Protein AF-A0A3M0W7Z5-F1 (afdb_monomer_lite)

Sequence (276 aa):
MNMSLYGDRDPNNTKSKHKPISSSTAASFSSNLAALISSAKAKSSETATTKSSNKRKADIFTSHNRNVKARAAADLEQVHKTKSDLDSVPVSELHRSRRKMEEKARLYKQMKRGEHLGRSDYSANSLVDFDRKCNADEPAEWLDEFGRLRKGTKREKVRFERRQRIQQSASIALLEDQAYPQAPANIIYGDTIQHAAFNPDARIAQQMAALAAKRDKSATPPPESHYDASYEIRNRGTGFYAFSGDAQLRKEEMETHQAADKPTTQHQISDHLSPL

Foldseek 3Di:
DDDDPDPPDDPVPPPPPCDPPPVPDPVSVVVVVVVVVVVVVVVVPDDDDDDDDDDDPDDPVPDDDPVVVVVVVVVVVPDDDDPVNVVDDDPVVVVVVVVVVVVVVVVVVCVVVVVNPPDPDPPPDPDPPVVCVVQQFDKDWDADPVRDIDIGTNVVVVVRVVVVVVVVVVVVVVVVPPVDDDDPPDDDDDDDDPPVVDDPCVVVVVVVVVCVVVPDPADPPHPDDDDAPVVDDPVPDPDDDGADPDPVRSVVVVVVVVVVVVVVVVVVVVVVPDDD

Secondary structure (DSSP, 8-state):
----SS----GGG---------TTSHHHHHHHHHHHHHHHHHTTSS--------S-PPPTTT---HHHHHHHHHHHT-----HHHHS---HHHHHHHHHHHHHHHHHHHHHHHTGGGGSS--SS-----HHHHHGGGSEEEEE-TTS-EEEEEHHHHHHHHHHHHHHHHHHHHHHHT--SPPPPS-PPPSS---GGG--THHHHHHHHHHHHHHH--SPSSPP-----GGGS--TTSTT-----SSHHHHHHHHHHHHHHHHHHHHHHHHHTT---

Structure (mmCIF, N/CA/C/O backbone):
data_AF-A0A3M0W7Z5-F1
#
_entry.id   AF-A0A3M0W7Z5-F1
#
loop_
_atom_site.group_PDB
_atom_site.id
_atom_site.type_symbol
_atom_site.label_atom_id
_atom_site.label_alt_id
_atom_site.label_comp_id
_atom_site.label_asym_id
_atom_site.label_entity_id
_atom_site.label_seq_id
_atom_site.pdbx_PDB_ins_code
_atom_site.Cartn_x
_atom_site.Cartn_y
_atom_site.Cartn_z
_atom_site.occupancy
_atom_site.B_iso_or_equiv
_atom_site.auth_seq_id
_atom_site.auth_comp_id
_atom_site.auth_asym_id
_atom_site.auth_atom_id
_atom_site.pdbx_PDB_model_num
ATOM 1 N N . MET A 1 1 ? -16.250 -11.807 20.833 1.00 40.62 1 MET A N 1
ATOM 2 C CA . MET A 1 1 ? -15.724 -12.430 19.603 1.00 40.62 1 MET A CA 1
ATOM 3 C C . MET A 1 1 ? -14.289 -12.844 19.875 1.00 40.62 1 MET A C 1
ATOM 5 O O . MET A 1 1 ? -13.476 -11.982 20.185 1.00 40.62 1 MET A O 1
ATOM 9 N N . ASN A 1 2 ? -14.023 -14.150 19.892 1.00 45.25 2 ASN A N 1
ATOM 10 C CA . ASN A 1 2 ? -12.694 -14.704 20.150 1.00 45.25 2 ASN A CA 1
ATOM 11 C C . ASN A 1 2 ? -11.820 -14.478 18.915 1.00 45.25 2 ASN A C 1
ATOM 13 O O . ASN A 1 2 ? -12.157 -14.969 17.844 1.00 45.25 2 ASN A O 1
ATOM 17 N N . MET A 1 3 ? -10.741 -13.713 19.064 1.00 48.47 3 MET A N 1
ATOM 18 C CA . MET A 1 3 ? -9.743 -13.500 18.017 1.00 48.47 3 MET A CA 1
ATOM 19 C C . MET A 1 3 ? -8.513 -14.332 18.371 1.00 48.47 3 MET A C 1
ATOM 21 O O . MET A 1 3 ? -7.776 -13.978 19.292 1.00 48.47 3 MET A O 1
ATOM 25 N N . SER A 1 4 ? -8.341 -15.464 17.684 1.00 52.25 4 SER A N 1
ATOM 26 C CA . SER A 1 4 ? -7.146 -16.307 17.775 1.00 52.25 4 SER A CA 1
ATOM 27 C C . SER A 1 4 ? -5.897 -15.476 17.465 1.00 52.25 4 SER A C 1
ATOM 29 O O . SER A 1 4 ? -5.812 -14.829 16.424 1.00 52.25 4 SER A O 1
ATOM 31 N N . LEU A 1 5 ? -4.939 -15.483 18.397 1.00 55.97 5 LEU A N 1
ATOM 32 C CA . LEU A 1 5 ? -3.744 -14.626 18.411 1.00 55.97 5 LEU A CA 1
ATOM 33 C C . LEU A 1 5 ? -2.623 -15.109 17.468 1.00 55.97 5 LEU A C 1
ATOM 35 O O . LEU A 1 5 ? -1.610 -14.438 17.301 1.00 55.97 5 LEU A O 1
ATOM 39 N N . TYR A 1 6 ? -2.821 -16.248 16.812 1.00 52.34 6 TYR A N 1
ATOM 40 C CA . TYR A 1 6 ? -2.033 -16.682 15.668 1.00 52.34 6 TYR A CA 1
ATOM 41 C C . TYR A 1 6 ? -3.013 -16.981 14.544 1.00 52.34 6 TYR A C 1
ATOM 43 O O . TYR A 1 6 ? -3.972 -17.718 14.754 1.00 52.34 6 TYR A O 1
ATOM 51 N N . GLY A 1 7 ? -2.803 -16.362 13.380 1.00 48.41 7 GLY A N 1
ATOM 52 C CA . GLY A 1 7 ? -3.674 -16.550 12.226 1.00 48.41 7 GLY A CA 1
ATOM 53 C C . GLY A 1 7 ? -3.817 -18.034 11.911 1.00 48.41 7 GLY A C 1
ATOM 54 O O . GLY A 1 7 ? -2.829 -18.685 11.562 1.00 48.41 7 GLY A O 1
ATOM 55 N N . ASP A 1 8 ? -5.036 -18.552 12.055 1.00 49.94 8 ASP A N 1
ATOM 56 C CA . ASP A 1 8 ? -5.386 -19.916 11.688 1.00 49.94 8 ASP A CA 1
ATOM 57 C C . ASP A 1 8 ? -5.031 -20.115 10.211 1.00 49.94 8 ASP A C 1
ATOM 59 O O . ASP A 1 8 ? -5.646 -19.553 9.302 1.00 49.94 8 ASP A O 1
ATOM 63 N N . ARG A 1 9 ? -3.957 -20.870 9.958 1.00 52.88 9 ARG A N 1
ATOM 64 C CA . ARG A 1 9 ? -3.584 -21.262 8.603 1.00 52.88 9 ARG A CA 1
ATOM 65 C C . ARG A 1 9 ? -4.552 -22.342 8.153 1.00 52.88 9 ARG A C 1
ATOM 67 O O . ARG A 1 9 ? -4.487 -23.470 8.632 1.00 52.88 9 ARG A O 1
ATOM 74 N N . ASP A 1 10 ? -5.402 -21.995 7.195 1.00 47.34 10 ASP A N 1
ATOM 75 C CA . ASP A 1 10 ? -6.283 -22.937 6.515 1.00 47.34 10 ASP A CA 1
ATOM 76 C C . ASP A 1 10 ? -5.470 -24.126 5.956 1.00 47.34 10 ASP A C 1
ATOM 78 O O . ASP A 1 10 ? -4.631 -23.932 5.062 1.00 47.34 10 ASP A O 1
ATOM 82 N N . PRO A 1 11 ? -5.709 -25.376 6.403 1.00 55.47 11 PRO A N 1
ATOM 83 C CA . PRO A 1 11 ? -4.956 -26.539 5.924 1.00 55.47 11 PRO A CA 1
ATOM 84 C C . PRO A 1 11 ? -5.241 -26.817 4.439 1.00 55.47 11 PRO A C 1
ATOM 86 O O . PRO A 1 11 ? -4.463 -27.482 3.749 1.00 55.47 11 PRO A O 1
ATOM 89 N N . ASN A 1 12 ? -6.331 -26.243 3.921 1.00 50.53 12 ASN A N 1
ATOM 90 C CA . ASN A 1 12 ? -6.783 -26.369 2.543 1.00 50.53 12 ASN A CA 1
ATOM 91 C C . ASN A 1 12 ? -6.074 -25.415 1.563 1.00 50.53 12 ASN A C 1
ATOM 93 O O . ASN A 1 12 ? -6.158 -25.637 0.354 1.00 50.53 12 ASN A O 1
ATOM 97 N N . ASN A 1 13 ? -5.323 -24.414 2.047 1.00 49.66 13 ASN A N 1
ATOM 98 C CA . ASN A 1 13 ? -4.613 -23.435 1.210 1.00 49.66 13 ASN A CA 1
ATOM 99 C C . ASN A 1 13 ? -3.113 -23.758 1.006 1.00 49.66 13 ASN A C 1
ATOM 101 O O . ASN A 1 13 ? -2.307 -22.904 0.651 1.00 49.66 13 ASN A O 1
ATOM 105 N N . THR A 1 14 ? -2.702 -25.014 1.202 1.00 49.06 14 THR A N 1
ATOM 106 C CA . THR A 1 14 ? -1.310 -25.466 0.983 1.00 49.06 14 THR A CA 1
ATOM 107 C C . THR A 1 14 ? -1.063 -26.043 -0.420 1.00 49.06 14 THR A C 1
ATOM 109 O O . THR A 1 14 ? -0.037 -26.674 -0.681 1.00 49.06 14 THR A O 1
ATOM 112 N N . LYS A 1 15 ? -1.988 -25.826 -1.367 1.00 45.25 15 LYS A N 1
ATOM 113 C CA . LYS A 1 15 ? -1.949 -26.426 -2.715 1.00 45.25 15 LYS A CA 1
ATOM 114 C C . LYS A 1 15 ? -1.435 -25.510 -3.832 1.00 45.25 15 LYS A C 1
ATOM 116 O O . LYS A 1 15 ? -1.644 -25.825 -4.999 1.00 45.25 15 LYS A O 1
ATOM 121 N N . SER A 1 16 ? -0.686 -24.450 -3.535 1.00 45.25 16 SER A N 1
ATOM 122 C CA . SER A 1 16 ? 0.130 -23.768 -4.550 1.00 45.25 16 SER A CA 1
ATOM 123 C C . SER A 1 16 ? 1.601 -24.183 -4.420 1.00 45.25 16 SER A C 1
ATOM 125 O O . SER A 1 16 ? 2.454 -23.482 -3.885 1.00 45.25 16 SER A O 1
ATOM 127 N N . LYS A 1 17 ? 1.941 -25.350 -4.984 1.00 49.78 17 LYS A N 1
ATOM 128 C CA . LYS A 1 17 ? 3.335 -25.729 -5.291 1.00 49.78 17 LYS A CA 1
ATOM 129 C C . LYS A 1 17 ? 3.883 -24.909 -6.469 1.00 49.78 17 LYS A C 1
ATOM 131 O O . LYS A 1 17 ? 4.398 -25.467 -7.431 1.00 49.78 17 LYS A O 1
ATOM 136 N N . HIS A 1 18 ? 3.760 -23.589 -6.418 1.00 43.41 18 HIS A N 1
ATOM 137 C CA . HIS A 1 18 ? 4.393 -22.704 -7.383 1.00 43.41 18 HIS A CA 1
ATOM 138 C C . HIS A 1 18 ? 5.080 -21.577 -6.620 1.00 43.41 18 HIS A C 1
ATOM 140 O O . HIS A 1 18 ? 4.560 -20.473 -6.487 1.00 43.41 18 HIS A O 1
ATOM 146 N N . LYS A 1 19 ? 6.269 -21.882 -6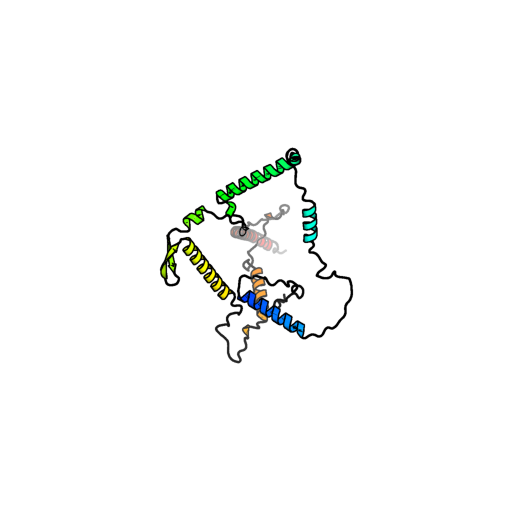.087 1.00 56.75 19 LYS A N 1
ATOM 147 C CA . LYS A 1 19 ? 7.220 -20.831 -5.718 1.00 56.75 19 LYS A CA 1
ATOM 148 C C . LYS A 1 19 ? 7.470 -20.007 -6.991 1.00 56.75 19 LYS A C 1
ATOM 150 O O . LYS A 1 19 ? 7.676 -20.628 -8.035 1.00 56.75 19 LYS A O 1
ATOM 155 N N . PRO A 1 20 ? 7.414 -18.665 -6.961 1.00 52.91 20 PRO A N 1
ATOM 156 C CA . PRO A 1 20 ? 7.697 -17.861 -8.142 1.00 52.91 20 PRO A CA 1
ATOM 157 C C . PRO A 1 20 ? 9.121 -18.175 -8.603 1.00 52.91 20 PRO A C 1
ATOM 159 O O . PRO A 1 20 ? 10.096 -17.863 -7.921 1.00 52.91 20 PRO A O 1
ATOM 162 N N . ILE A 1 21 ? 9.246 -18.849 -9.746 1.00 52.34 21 ILE A N 1
ATOM 163 C CA . ILE A 1 21 ? 10.527 -19.118 -10.398 1.00 52.34 21 ILE A CA 1
ATOM 164 C C . ILE A 1 21 ? 10.938 -17.806 -11.069 1.00 52.34 21 ILE A C 1
ATOM 166 O O . ILE A 1 21 ? 10.841 -17.650 -12.281 1.00 52.34 21 ILE A O 1
ATOM 170 N N . SER A 1 22 ? 11.322 -16.818 -10.264 1.00 52.50 22 SER A N 1
ATOM 171 C CA . SER A 1 22 ? 11.966 -15.618 -10.777 1.00 52.50 22 SER A CA 1
ATOM 172 C C . SER A 1 22 ? 13.459 -15.915 -10.862 1.00 52.50 22 SER A C 1
ATOM 174 O O . SER A 1 22 ? 14.188 -15.868 -9.873 1.00 52.50 22 SER A O 1
ATOM 176 N N . SER A 1 23 ? 13.911 -16.315 -12.050 1.00 55.56 23 SER A N 1
ATOM 177 C CA . SER A 1 23 ? 15.296 -16.698 -12.351 1.00 55.56 23 SER A CA 1
ATOM 178 C C . SER A 1 23 ? 16.243 -15.498 -12.508 1.00 55.56 23 SER A C 1
ATOM 180 O O . SER A 1 23 ? 17.296 -15.624 -13.127 1.00 55.56 23 SER A O 1
ATOM 182 N N . SER A 1 24 ? 15.872 -14.318 -12.004 1.00 64.00 24 SER A N 1
ATOM 183 C CA . SER A 1 24 ? 16.620 -13.072 -12.207 1.00 64.00 24 SER A CA 1
ATOM 184 C C . SER A 1 24 ? 17.747 -12.837 -11.194 1.00 64.00 24 SER A C 1
ATOM 186 O O . SER A 1 24 ? 18.556 -11.938 -11.409 1.00 64.00 24 SER A O 1
ATOM 188 N N . THR A 1 25 ? 17.841 -13.636 -10.123 1.00 70.44 25 THR A N 1
ATOM 189 C CA . THR A 1 25 ? 18.821 -13.433 -9.039 1.00 70.44 25 THR A CA 1
ATOM 190 C C . THR A 1 25 ? 19.629 -14.704 -8.763 1.00 70.44 25 THR A C 1
ATOM 192 O O . THR A 1 25 ? 19.066 -15.784 -8.574 1.00 70.44 25 THR A O 1
ATOM 195 N N . ALA A 1 26 ? 20.959 -14.580 -8.680 1.00 75.00 26 ALA A N 1
ATOM 196 C CA . ALA A 1 26 ? 21.885 -15.703 -8.473 1.00 75.00 26 ALA A CA 1
ATOM 197 C C . ALA A 1 26 ? 21.607 -16.511 -7.184 1.00 75.00 26 ALA A C 1
ATOM 199 O O . ALA A 1 26 ? 21.752 -17.732 -7.179 1.00 75.00 26 ALA A O 1
ATOM 200 N N . ALA A 1 27 ? 21.133 -15.856 -6.116 1.00 75.62 27 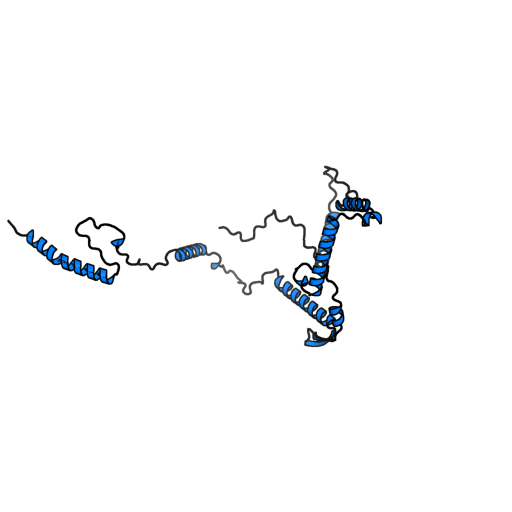ALA A N 1
ATOM 201 C CA . ALA A 1 27 ? 20.777 -16.502 -4.847 1.00 75.62 27 ALA A CA 1
ATOM 202 C C . ALA A 1 27 ? 19.500 -17.372 -4.929 1.00 75.62 27 ALA A C 1
ATOM 204 O O . ALA A 1 27 ? 19.391 -18.416 -4.281 1.00 75.62 27 ALA A O 1
ATOM 205 N N . SER A 1 28 ? 18.528 -16.986 -5.762 1.00 76.69 28 SER A N 1
ATOM 206 C CA . SER A 1 28 ? 17.313 -17.782 -6.007 1.00 76.69 28 SER A CA 1
ATOM 207 C C . SER A 1 28 ? 17.608 -19.013 -6.871 1.00 76.69 28 SER A C 1
ATOM 209 O O . SER A 1 28 ? 16.977 -20.056 -6.718 1.00 76.69 28 SER A O 1
ATOM 211 N N . PHE A 1 29 ? 18.604 -18.921 -7.757 1.00 79.12 29 PHE A N 1
ATOM 212 C CA . PHE A 1 29 ? 19.078 -20.058 -8.543 1.00 79.12 29 PHE A CA 1
ATOM 213 C C . PHE A 1 29 ? 19.858 -21.063 -7.683 1.00 79.12 29 PHE A C 1
ATOM 215 O O . PHE A 1 29 ? 19.587 -22.263 -7.754 1.00 79.12 29 PHE A O 1
ATOM 222 N N . SER A 1 30 ? 20.773 -20.588 -6.827 1.00 86.81 30 SER A N 1
ATOM 223 C CA . SER A 1 30 ? 21.560 -21.463 -5.949 1.00 86.81 30 SER A CA 1
ATOM 224 C C . SER A 1 30 ? 20.690 -22.198 -4.926 1.00 86.81 30 SER A C 1
ATOM 226 O O . SER A 1 30 ? 20.859 -23.402 -4.741 1.00 86.81 30 SER A O 1
ATOM 228 N N . SER A 1 31 ? 19.702 -21.526 -4.326 1.00 81.12 31 SER A N 1
ATOM 229 C CA . SER A 1 31 ? 18.751 -22.165 -3.402 1.00 81.12 31 SER A CA 1
ATOM 230 C C . SER A 1 31 ? 17.868 -23.216 -4.085 1.00 81.12 31 SER A C 1
ATOM 232 O O . SER A 1 31 ? 17.634 -24.282 -3.512 1.00 81.12 31 SER A O 1
ATOM 234 N N . ASN A 1 32 ? 17.433 -22.979 -5.329 1.00 83.12 32 ASN A N 1
ATOM 235 C CA . ASN A 1 32 ? 16.683 -23.973 -6.102 1.00 83.12 32 ASN A CA 1
ATOM 236 C C . ASN A 1 32 ? 17.545 -25.178 -6.507 1.00 83.12 32 ASN A C 1
ATOM 238 O O . ASN A 1 32 ? 17.064 -26.310 -6.432 1.00 83.12 32 ASN A O 1
ATOM 242 N N . LEU A 1 33 ? 18.815 -24.971 -6.879 1.00 85.12 33 LEU A N 1
ATOM 243 C CA . LEU A 1 33 ? 19.733 -26.085 -7.132 1.00 85.12 33 LEU A CA 1
ATOM 244 C C . LEU A 1 33 ? 20.021 -26.887 -5.862 1.00 85.12 33 LEU A C 1
ATOM 246 O O . LEU A 1 33 ? 19.966 -28.113 -5.902 1.00 85.12 33 LEU A O 1
ATOM 250 N N . ALA A 1 34 ? 20.267 -26.223 -4.732 1.00 86.56 34 ALA A N 1
ATOM 251 C CA . ALA A 1 34 ? 20.498 -26.897 -3.457 1.00 86.56 34 ALA A CA 1
ATOM 252 C C . ALA A 1 34 ? 19.282 -27.738 -3.036 1.00 86.56 34 ALA A C 1
ATOM 254 O O . ALA A 1 34 ? 19.433 -28.887 -2.627 1.00 86.56 34 ALA A O 1
ATOM 255 N N . ALA A 1 35 ? 18.065 -27.212 -3.211 1.00 84.88 35 ALA A N 1
ATOM 256 C CA . ALA A 1 35 ? 16.838 -27.957 -2.939 1.00 84.88 35 ALA A CA 1
ATOM 257 C C . ALA A 1 35 ? 16.673 -29.177 -3.864 1.00 84.88 35 ALA A C 1
ATOM 259 O O . ALA A 1 35 ? 16.294 -30.253 -3.398 1.00 84.88 35 ALA A O 1
ATOM 260 N N . LEU A 1 36 ? 16.995 -29.041 -5.155 1.00 84.94 36 LEU A N 1
ATOM 261 C CA . LEU A 1 36 ? 16.968 -30.155 -6.106 1.00 84.94 36 LEU A CA 1
ATOM 262 C C . LEU A 1 36 ? 18.000 -31.232 -5.749 1.00 84.94 36 LEU A C 1
ATOM 264 O O . LEU A 1 36 ? 17.646 -32.410 -5.721 1.00 84.94 36 LEU A O 1
ATOM 268 N N . ILE A 1 37 ? 19.227 -30.846 -5.397 1.00 89.19 37 ILE A N 1
ATOM 269 C CA . ILE A 1 37 ? 20.296 -31.767 -4.982 1.00 89.19 37 ILE A CA 1
ATOM 270 C C . ILE A 1 37 ? 19.907 -32.509 -3.695 1.00 89.19 37 ILE A C 1
ATOM 272 O O . ILE A 1 37 ? 20.023 -33.733 -3.638 1.00 89.19 37 ILE A O 1
ATOM 276 N N . SER A 1 38 ? 19.363 -31.810 -2.695 1.00 84.12 38 SER A N 1
ATOM 277 C CA . SER A 1 38 ? 18.875 -32.431 -1.456 1.00 84.12 38 SER A CA 1
ATOM 278 C C . SER A 1 38 ? 17.701 -33.381 -1.707 1.00 84.12 38 SER A C 1
ATOM 280 O O . SER A 1 38 ? 17.651 -34.466 -1.128 1.00 84.12 38 SER A O 1
ATOM 282 N N . SER A 1 39 ? 16.785 -33.030 -2.619 1.00 78.19 39 SER A N 1
ATOM 283 C CA . SER A 1 39 ? 15.678 -33.914 -3.007 1.00 78.19 39 SER A CA 1
ATOM 284 C C . SER A 1 39 ? 16.151 -35.159 -3.771 1.00 78.19 39 SER A C 1
ATOM 286 O O . SER A 1 39 ? 15.623 -36.250 -3.559 1.00 78.19 39 SER A O 1
ATOM 288 N N . ALA A 1 40 ? 17.182 -35.025 -4.612 1.00 75.12 40 ALA A N 1
ATOM 289 C CA . ALA A 1 40 ? 17.802 -36.144 -5.313 1.00 75.12 40 ALA A CA 1
ATOM 290 C C . ALA A 1 40 ? 18.564 -37.059 -4.343 1.00 75.12 40 ALA A C 1
ATOM 292 O O . ALA A 1 40 ? 18.498 -38.281 -4.472 1.00 75.12 40 ALA A O 1
ATOM 293 N N . LYS A 1 41 ? 19.221 -36.486 -3.324 1.00 74.38 41 LYS A N 1
ATOM 294 C CA . LYS A 1 41 ? 19.899 -37.246 -2.269 1.00 74.38 41 LYS A CA 1
ATOM 295 C C . LYS A 1 41 ? 18.906 -38.052 -1.429 1.00 74.38 41 LYS A C 1
ATOM 297 O O . LYS A 1 41 ? 19.127 -39.246 -1.238 1.00 74.38 41 LYS A O 1
ATOM 302 N N . ALA A 1 42 ? 17.794 -37.445 -1.010 1.00 62.88 42 ALA A N 1
ATOM 303 C CA . ALA A 1 42 ? 16.745 -38.125 -0.244 1.00 62.88 42 ALA A CA 1
ATOM 304 C C . ALA A 1 42 ? 16.099 -39.288 -1.020 1.00 62.88 42 ALA A C 1
ATOM 306 O O . ALA A 1 42 ? 15.743 -40.306 -0.440 1.00 62.88 42 ALA A O 1
ATOM 307 N N . LYS A 1 43 ? 16.019 -39.190 -2.353 1.00 58.16 43 LYS A N 1
ATOM 308 C CA . LYS A 1 43 ? 15.452 -40.252 -3.199 1.00 58.16 43 LYS A CA 1
ATOM 309 C C . LYS A 1 43 ? 16.378 -41.462 -3.399 1.00 58.16 43 LYS A C 1
ATOM 311 O O . LYS A 1 43 ? 15.934 -42.474 -3.926 1.00 58.16 43 LYS A O 1
ATOM 316 N N . SER A 1 44 ? 17.645 -41.368 -2.988 1.00 59.00 44 SER A N 1
ATOM 317 C CA . SER A 1 44 ? 18.614 -42.473 -3.068 1.00 59.00 44 SER A CA 1
ATOM 318 C C . SER A 1 44 ? 18.670 -43.356 -1.812 1.00 59.00 44 SER A C 1
ATOM 320 O O . SER A 1 44 ? 19.339 -44.385 -1.848 1.00 59.00 44 SER A O 1
ATOM 322 N N . SER A 1 45 ? 17.974 -42.992 -0.721 1.00 55.28 45 SER A N 1
ATOM 323 C CA . SER A 1 45 ? 18.002 -43.742 0.548 1.00 55.28 45 SER A CA 1
ATOM 324 C C . SER A 1 45 ? 16.720 -44.507 0.887 1.00 55.28 45 SER A C 1
ATOM 326 O O . SER A 1 45 ? 16.663 -45.117 1.949 1.00 55.28 45 SER A O 1
ATOM 328 N N . GLU A 1 46 ? 15.704 -44.507 0.024 1.00 49.66 46 GLU A N 1
ATOM 329 C CA . GLU A 1 46 ? 14.495 -45.309 0.238 1.00 49.66 46 GLU A CA 1
ATOM 330 C C . GLU A 1 46 ? 14.403 -46.420 -0.804 1.00 49.66 46 GLU A C 1
ATOM 332 O O . GLU A 1 46 ? 14.180 -46.211 -1.998 1.00 49.66 46 GLU A O 1
ATOM 337 N N . THR A 1 47 ? 14.623 -47.628 -0.302 1.00 42.34 47 THR A N 1
ATOM 338 C CA . THR A 1 47 ? 14.362 -48.905 -0.943 1.00 42.34 47 THR A CA 1
ATOM 339 C C . THR A 1 47 ? 12.967 -48.937 -1.563 1.00 42.34 47 TH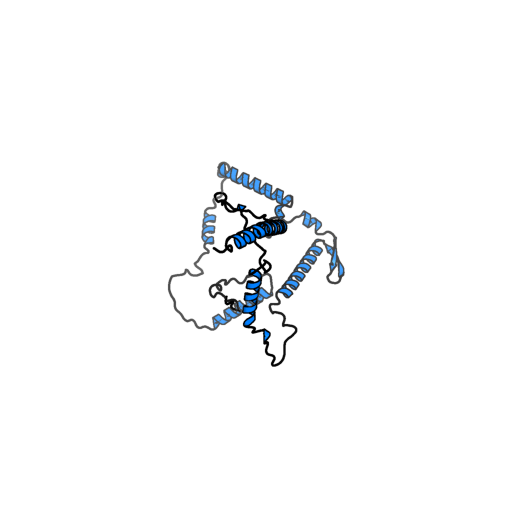R A C 1
ATOM 341 O O . THR A 1 47 ? 11.953 -48.608 -0.948 1.00 42.34 47 THR A O 1
ATOM 344 N N . ALA A 1 48 ? 12.935 -49.371 -2.819 1.00 42.31 48 ALA A N 1
ATOM 345 C CA . ALA A 1 48 ? 11.735 -49.608 -3.593 1.00 42.31 48 ALA A CA 1
ATOM 346 C C . ALA A 1 48 ? 10.763 -50.540 -2.851 1.00 42.31 48 ALA A C 1
ATOM 348 O O . ALA A 1 48 ? 11.005 -51.739 -2.732 1.00 42.31 48 ALA A O 1
ATOM 349 N N . THR A 1 49 ? 9.619 -50.005 -2.424 1.00 41.50 49 THR A N 1
ATOM 350 C CA . THR A 1 49 ? 8.427 -50.809 -2.150 1.00 41.50 49 THR A CA 1
ATOM 351 C C . THR A 1 49 ? 7.478 -50.688 -3.334 1.00 41.50 49 THR A C 1
ATOM 353 O O . THR A 1 49 ? 6.848 -49.671 -3.617 1.00 41.50 49 THR A O 1
ATOM 356 N N . THR A 1 50 ? 7.429 -51.769 -4.099 1.00 44.78 50 THR A N 1
ATOM 357 C CA . THR A 1 50 ? 6.481 -51.987 -5.183 1.00 44.78 50 THR A CA 1
ATOM 358 C C . THR A 1 50 ? 5.070 -52.171 -4.620 1.00 44.78 50 THR A C 1
ATOM 360 O O . THR A 1 50 ? 4.872 -53.086 -3.820 1.00 44.78 50 THR A O 1
ATOM 363 N N . LYS A 1 51 ? 4.096 -51.380 -5.096 1.00 46.16 51 LYS A N 1
ATOM 364 C CA . LYS A 1 51 ? 2.789 -51.817 -5.653 1.00 46.16 51 LYS A CA 1
ATOM 365 C C . LYS A 1 51 ? 1.733 -50.707 -5.556 1.00 46.16 51 LYS A C 1
ATOM 367 O O . LYS A 1 51 ? 1.220 -50.413 -4.487 1.00 46.16 51 LYS A O 1
ATOM 372 N N . SER A 1 52 ? 1.312 -50.199 -6.713 1.00 47.94 52 SER A N 1
ATOM 373 C CA . SER A 1 52 ? -0.113 -50.015 -7.019 1.00 47.94 52 SER A CA 1
ATOM 374 C C . SER A 1 52 ? -0.283 -49.895 -8.532 1.00 47.94 52 SER A C 1
ATOM 376 O O . SER A 1 52 ? -0.111 -48.840 -9.140 1.00 47.94 52 SER A O 1
ATOM 378 N N . SER A 1 53 ? -0.557 -51.036 -9.155 1.00 60.34 53 SER A N 1
ATOM 379 C CA . SER A 1 53 ? -1.061 -51.134 -10.514 1.00 60.34 53 SER A CA 1
ATOM 380 C C . SER A 1 53 ? -2.526 -50.719 -10.515 1.00 60.34 53 SER A C 1
ATOM 382 O O . SER A 1 53 ? -3.339 -51.446 -9.956 1.00 60.34 53 SER A O 1
ATOM 384 N N . ASN A 1 54 ? -2.875 -49.602 -11.155 1.00 52.84 54 ASN A N 1
ATOM 385 C CA . ASN A 1 54 ? -4.187 -49.451 -11.782 1.00 52.84 54 ASN A CA 1
ATOM 386 C C . ASN A 1 54 ? -4.213 -48.294 -12.792 1.00 52.84 54 ASN A C 1
ATOM 388 O O . ASN A 1 54 ? -3.980 -47.136 -12.456 1.00 52.84 54 ASN A O 1
ATOM 392 N N . LYS A 1 55 ? -4.593 -48.665 -14.023 1.00 55.00 55 LYS A N 1
ATOM 393 C CA . LYS A 1 55 ? -4.838 -47.859 -15.233 1.00 55.00 55 LYS A CA 1
ATOM 394 C C . LYS A 1 55 ? -3.581 -47.334 -15.936 1.00 55.00 55 LYS A C 1
ATOM 396 O O . LYS A 1 55 ? -2.880 -46.457 -15.447 1.00 55.00 55 LYS A O 1
ATOM 401 N N . ARG A 1 56 ? -3.355 -47.896 -17.132 1.00 61.16 56 ARG A N 1
ATOM 402 C CA . ARG A 1 56 ? -2.309 -47.585 -18.119 1.00 61.16 56 ARG A CA 1
ATOM 403 C C . ARG A 1 56 ? -2.215 -46.075 -18.364 1.00 61.16 56 ARG A C 1
ATOM 405 O O . ARG A 1 56 ? -2.863 -45.546 -19.264 1.00 61.16 56 ARG A O 1
ATOM 412 N N . LYS A 1 57 ? -1.422 -45.364 -17.566 1.00 62.94 57 LYS A N 1
ATOM 413 C CA . LYS A 1 57 ? -0.913 -44.060 -17.983 1.00 62.94 57 LYS A CA 1
ATOM 414 C C . LYS A 1 57 ? 0.133 -44.360 -19.046 1.00 62.94 57 LYS A C 1
ATOM 416 O O . LYS A 1 57 ? 1.020 -45.173 -18.803 1.00 62.94 57 LYS A O 1
ATOM 421 N N . ALA A 1 58 ? -0.066 -43.806 -20.239 1.00 67.62 58 ALA A N 1
ATOM 422 C CA . ALA A 1 58 ? 0.872 -43.962 -21.338 1.00 67.62 58 ALA A CA 1
ATOM 423 C C . ALA A 1 58 ? 2.273 -43.564 -20.854 1.00 67.62 58 ALA A C 1
ATOM 425 O O . ALA A 1 58 ? 2.407 -42.608 -20.085 1.00 67.62 58 ALA A O 1
ATOM 426 N N . ASP A 1 59 ? 3.276 -44.337 -21.266 1.00 71.25 59 ASP A N 1
ATOM 427 C CA . ASP A 1 59 ? 4.678 -44.087 -20.954 1.00 71.25 59 ASP A CA 1
ATOM 428 C C . ASP A 1 59 ? 5.026 -42.626 -21.284 1.00 71.25 59 ASP A C 1
ATOM 430 O O . ASP A 1 59 ? 4.535 -42.079 -22.277 1.00 71.25 59 ASP A O 1
ATOM 434 N N . ILE A 1 60 ? 5.840 -41.981 -20.449 1.00 69.19 60 ILE A N 1
ATOM 435 C CA . ILE A 1 60 ? 6.175 -40.548 -20.542 1.00 69.19 60 ILE A CA 1
ATOM 436 C C . ILE A 1 60 ? 6.766 -40.222 -21.924 1.00 69.19 60 ILE A C 1
ATOM 438 O O . ILE A 1 60 ? 6.563 -39.128 -22.449 1.00 69.19 60 ILE A O 1
ATOM 442 N N . PHE A 1 61 ? 7.413 -41.204 -22.553 1.00 65.12 61 PHE A N 1
ATOM 443 C CA . PHE A 1 61 ? 7.984 -41.108 -23.896 1.00 65.12 61 PHE A CA 1
ATOM 444 C C . PHE A 1 61 ? 6.986 -41.366 -25.037 1.00 65.12 61 PHE A C 1
ATOM 446 O O . PHE A 1 61 ? 7.298 -41.132 -26.200 1.00 65.12 61 PHE A O 1
ATOM 453 N N . THR A 1 62 ? 5.763 -41.797 -24.727 1.00 70.94 62 THR A N 1
ATOM 454 C CA . THR A 1 62 ? 4.675 -42.031 -25.697 1.00 70.94 62 THR A CA 1
ATOM 455 C C . THR A 1 62 ? 3.590 -40.948 -25.653 1.00 70.94 62 THR A C 1
ATOM 457 O O . THR A 1 62 ? 2.874 -40.734 -26.641 1.00 70.94 62 THR A O 1
ATOM 460 N N . SER A 1 63 ? 3.470 -40.207 -24.544 1.00 68.44 63 SER A N 1
ATOM 461 C CA . SER A 1 63 ? 2.537 -39.084 -24.433 1.00 68.44 63 SER A CA 1
ATOM 462 C C . SER A 1 63 ? 3.062 -37.855 -25.182 1.00 68.44 63 SER A C 1
ATOM 464 O O . SER A 1 63 ? 3.860 -37.079 -24.664 1.00 68.44 63 SER A O 1
ATOM 466 N N . HIS A 1 64 ? 2.593 -37.654 -26.413 1.00 71.19 64 HIS A N 1
ATOM 467 C CA . HIS A 1 64 ? 2.860 -36.427 -27.163 1.00 71.19 64 HIS A CA 1
ATOM 468 C C . HIS A 1 64 ? 2.117 -35.249 -26.516 1.00 71.19 64 HIS A C 1
ATOM 470 O O . HIS A 1 64 ? 0.954 -35.385 -26.127 1.00 71.19 64 HIS A O 1
ATOM 476 N N . ASN A 1 65 ? 2.761 -34.080 -26.432 1.00 75.38 65 ASN A N 1
ATOM 477 C CA . ASN A 1 65 ? 2.109 -32.854 -25.968 1.00 75.38 65 ASN A CA 1
ATOM 478 C C . ASN A 1 65 ? 0.851 -32.598 -26.819 1.00 75.38 65 ASN A C 1
ATOM 480 O O . ASN A 1 65 ? 0.906 -32.651 -28.050 1.00 75.38 65 ASN A O 1
ATOM 484 N N . ARG A 1 66 ? -0.286 -32.337 -26.160 1.00 73.94 66 ARG A N 1
ATOM 485 C CA . ARG A 1 66 ? -1.609 -32.164 -26.788 1.00 73.94 66 ARG A CA 1
ATOM 486 C C . ARG A 1 66 ? -1.577 -31.201 -27.981 1.00 73.94 66 ARG A C 1
ATOM 488 O O . ARG A 1 66 ? -2.286 -31.420 -28.959 1.00 73.94 66 ARG A O 1
ATOM 495 N N . ASN A 1 67 ? -0.710 -30.193 -27.930 1.00 78.38 67 ASN A N 1
ATOM 496 C CA . ASN A 1 67 ? -0.611 -29.155 -28.953 1.00 78.38 67 ASN A CA 1
ATOM 497 C C . ASN A 1 67 ? 0.306 -29.536 -30.128 1.00 78.38 67 ASN A C 1
ATOM 499 O O . ASN A 1 67 ? 0.229 -28.911 -31.181 1.00 78.38 67 ASN A O 1
ATOM 503 N N . VAL A 1 68 ? 1.153 -30.561 -29.981 1.00 81.56 68 VAL A N 1
ATOM 504 C CA . VAL A 1 68 ? 2.057 -31.026 -31.048 1.00 81.56 68 VAL A CA 1
ATOM 505 C C . VAL A 1 68 ? 1.274 -31.732 -32.149 1.00 81.56 68 VAL A C 1
ATOM 507 O O . VAL A 1 68 ? 1.529 -31.481 -33.319 1.00 81.56 68 VAL A O 1
ATOM 510 N N . LYS A 1 69 ? 0.261 -32.536 -31.800 1.00 80.94 69 LYS A N 1
ATOM 511 C CA . LYS A 1 69 ? -0.612 -33.181 -32.797 1.00 80.94 69 LYS A CA 1
ATOM 512 C C . LYS A 1 69 ? -1.450 -32.167 -33.577 1.00 80.94 69 LYS A C 1
ATOM 514 O O . LYS A 1 69 ? -1.584 -32.301 -34.784 1.00 80.94 69 LYS A O 1
ATOM 519 N N . ALA A 1 70 ? -1.972 -31.144 -32.897 1.00 83.69 70 ALA A N 1
ATOM 520 C CA . ALA A 1 70 ? -2.726 -30.073 -33.546 1.00 83.69 70 ALA A CA 1
ATOM 521 C C . ALA A 1 70 ? -1.848 -29.258 -34.510 1.00 83.69 70 ALA A C 1
ATOM 523 O O . ALA A 1 70 ? -2.294 -28.920 -35.599 1.00 83.69 70 ALA A O 1
ATOM 524 N N . ARG A 1 71 ? -0.587 -28.992 -34.135 1.00 82.62 71 ARG A N 1
ATOM 525 C CA . ARG A 1 71 ? 0.385 -28.331 -35.015 1.00 82.62 71 ARG A CA 1
ATOM 526 C C . ARG A 1 71 ? 0.742 -29.199 -36.220 1.00 82.62 71 ARG A C 1
ATOM 528 O O . ARG A 1 71 ? 0.644 -28.721 -37.335 1.00 82.62 71 ARG A O 1
ATOM 535 N N . ALA A 1 72 ? 1.050 -30.476 -35.998 1.00 82.81 72 ALA A N 1
ATOM 536 C CA . ALA A 1 72 ? 1.352 -31.407 -37.082 1.00 82.81 72 ALA A CA 1
ATOM 537 C C . ALA A 1 72 ? 0.181 -31.555 -38.071 1.00 82.81 72 ALA A C 1
ATOM 539 O O . ALA A 1 72 ? 0.407 -31.620 -39.271 1.00 82.81 72 ALA A O 1
ATOM 540 N N . ALA A 1 73 ? -1.065 -31.571 -37.585 1.00 82.50 73 ALA A N 1
ATOM 541 C CA . ALA A 1 73 ? -2.246 -31.590 -38.449 1.00 82.50 73 ALA A CA 1
ATOM 542 C C . ALA A 1 73 ? -2.402 -30.287 -39.252 1.00 82.50 73 ALA A C 1
ATOM 544 O O . ALA A 1 73 ? -2.638 -30.342 -40.453 1.00 82.50 73 ALA A O 1
ATOM 545 N N . ALA A 1 74 ? -2.2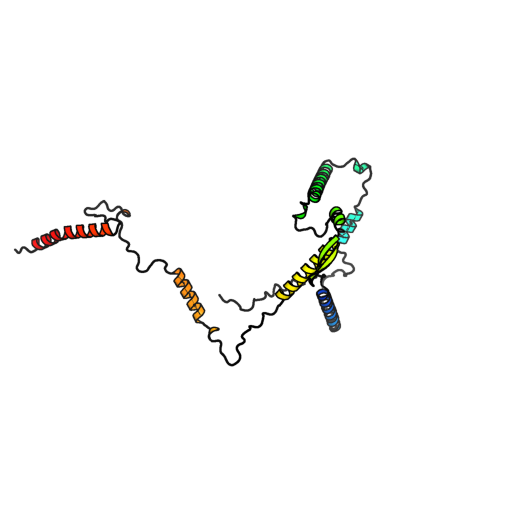12 -29.126 -38.618 1.00 82.62 74 ALA A N 1
ATOM 546 C CA . ALA A 1 74 ? -2.275 -27.836 -39.304 1.00 82.62 74 ALA A CA 1
ATOM 547 C C . ALA A 1 74 ? -1.177 -27.678 -40.374 1.00 82.62 74 ALA A C 1
ATOM 549 O O . ALA A 1 74 ? -1.434 -27.107 -41.429 1.00 82.62 74 ALA A O 1
ATOM 550 N N . ASP A 1 75 ? 0.019 -28.216 -40.124 1.00 82.31 75 ASP A N 1
ATOM 551 C CA . ASP A 1 75 ? 1.125 -28.200 -41.085 1.00 82.31 75 ASP A CA 1
ATOM 552 C C . ASP A 1 75 ? 0.823 -29.090 -42.310 1.00 82.31 75 ASP A C 1
ATOM 554 O O . ASP A 1 75 ? 1.205 -28.747 -43.427 1.00 82.31 75 ASP A O 1
ATOM 558 N N . LEU A 1 76 ? 0.086 -30.198 -42.133 1.00 77.56 76 LEU A N 1
ATOM 559 C CA . LEU A 1 76 ? -0.383 -31.043 -43.243 1.00 77.56 76 LEU A CA 1
ATOM 560 C C . LEU A 1 76 ? -1.465 -30.361 -44.095 1.00 77.56 76 LEU A C 1
ATOM 562 O O . LEU A 1 76 ? -1.556 -30.623 -45.291 1.00 77.56 76 LEU A O 1
ATOM 566 N N . GLU A 1 77 ? -2.276 -29.488 -43.495 1.00 73.44 77 GLU A N 1
ATOM 567 C CA . GLU A 1 77 ? -3.329 -28.731 -44.185 1.00 73.44 77 GLU A CA 1
ATOM 568 C C . GLU A 1 77 ? -2.816 -27.449 -44.864 1.00 73.44 77 GLU A C 1
ATOM 570 O O . GLU A 1 77 ? -3.591 -26.745 -45.518 1.00 73.44 77 GLU A O 1
ATOM 575 N N . GLN A 1 78 ? -1.522 -27.122 -44.747 1.00 72.44 78 GLN A N 1
ATOM 576 C CA . GLN A 1 78 ? -0.944 -25.953 -45.404 1.00 72.44 78 GLN A CA 1
ATOM 577 C C . GLN A 1 78 ? -0.849 -26.169 -46.923 1.00 72.44 78 GLN A C 1
ATOM 579 O O . GLN A 1 78 ? 0.185 -26.537 -47.476 1.00 72.44 78 GLN A O 1
ATOM 584 N N . VAL A 1 79 ? -1.944 -25.883 -47.623 1.00 73.62 79 VAL A N 1
ATOM 585 C CA . VAL A 1 79 ? -1.987 -25.854 -49.085 1.00 73.62 79 VAL A CA 1
ATOM 586 C C . VAL A 1 79 ? -1.388 -24.535 -49.577 1.00 73.62 79 VAL A C 1
ATOM 588 O O . VAL A 1 79 ? -1.840 -23.444 -49.214 1.00 73.62 79 VAL A O 1
ATOM 591 N N . HIS A 1 80 ? -0.355 -24.616 -50.416 1.00 73.56 80 HIS A N 1
ATOM 592 C CA . HIS A 1 80 ? 0.191 -23.450 -51.104 1.00 73.56 80 HIS A CA 1
ATOM 593 C C . HIS A 1 80 ? -0.853 -22.898 -52.080 1.00 73.56 80 HIS A C 1
ATOM 595 O O . HIS A 1 80 ? -1.165 -23.538 -53.082 1.00 73.56 80 HIS A O 1
ATOM 601 N N . LYS A 1 81 ? -1.380 -21.700 -51.795 1.00 75.25 81 LYS A N 1
ATOM 602 C CA . LYS A 1 81 ? -2.289 -20.992 -52.706 1.00 75.25 81 LYS A CA 1
ATOM 603 C C . LYS A 1 81 ? -1.583 -20.758 -54.039 1.00 75.25 81 LYS A C 1
ATOM 605 O O . LYS A 1 81 ? -0.480 -20.206 -54.075 1.00 75.25 81 LYS A O 1
ATOM 610 N N . THR A 1 82 ? -2.210 -21.188 -55.125 1.00 76.31 82 THR A N 1
ATOM 611 C CA . THR A 1 82 ? -1.687 -20.981 -56.481 1.00 76.31 82 THR A CA 1
ATOM 612 C C . THR A 1 82 ? -2.167 -19.635 -57.028 1.00 76.31 82 THR A C 1
ATOM 614 O O . THR A 1 82 ? -3.010 -18.973 -56.425 1.00 76.31 82 THR A O 1
ATOM 617 N N . LYS A 1 83 ? -1.628 -19.184 -58.169 1.00 73.56 83 LYS A N 1
ATOM 618 C CA . LYS A 1 83 ? -1.995 -17.879 -58.750 1.00 73.56 83 LYS A CA 1
ATOM 619 C C . LYS A 1 83 ? -3.500 -17.745 -59.034 1.00 73.56 83 LYS A C 1
ATOM 621 O O . LYS A 1 83 ? -4.012 -16.641 -58.928 1.00 73.56 83 LYS A O 1
ATOM 626 N N . SER A 1 84 ? -4.206 -18.844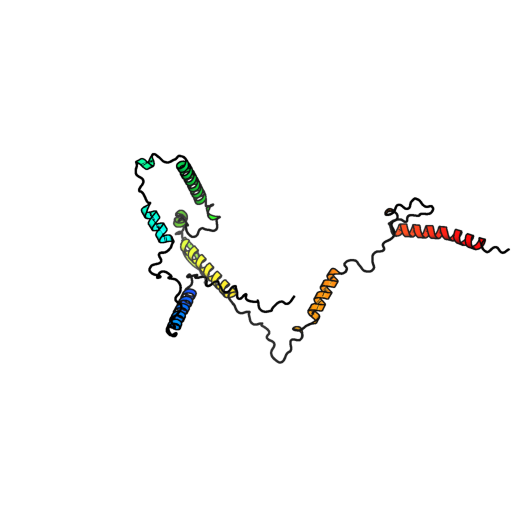 -59.312 1.00 70.50 84 SER A N 1
ATOM 627 C CA . SER A 1 84 ? -5.659 -18.846 -59.535 1.00 70.50 84 SER A CA 1
ATOM 628 C C . SER A 1 84 ? -6.490 -18.604 -58.269 1.00 70.50 84 SER A C 1
ATOM 630 O O . SER A 1 84 ? -7.603 -18.100 -58.372 1.00 70.50 84 SER A O 1
ATOM 632 N N . ASP A 1 85 ? -5.961 -18.902 -57.077 1.00 69.94 85 ASP A N 1
ATOM 633 C CA . ASP A 1 85 ? -6.657 -18.638 -55.804 1.00 69.94 85 ASP A CA 1
ATOM 634 C C . ASP A 1 85 ? -6.601 -17.159 -55.393 1.00 69.94 85 ASP A C 1
ATOM 636 O O . ASP A 1 85 ? -7.351 -16.722 -54.521 1.00 69.94 85 ASP A O 1
ATOM 640 N N . LEU A 1 86 ? -5.694 -16.376 -55.987 1.00 66.81 86 LEU A N 1
ATOM 641 C CA . LEU A 1 86 ? -5.534 -14.954 -55.669 1.00 66.81 86 LEU A CA 1
ATOM 642 C C . LEU A 1 86 ? -6.639 -14.091 -56.286 1.00 66.81 86 LEU A C 1
ATOM 644 O O . LEU A 1 86 ? -7.007 -13.075 -55.699 1.00 66.81 86 LEU A O 1
ATOM 648 N N . ASP A 1 87 ? -7.193 -14.516 -57.421 1.00 71.12 87 ASP A N 1
ATOM 649 C CA . ASP A 1 87 ? -8.212 -13.758 -58.154 1.00 71.12 87 ASP A CA 1
ATOM 650 C C . ASP A 1 87 ? -9.633 -13.990 -57.604 1.00 71.12 87 ASP A C 1
ATOM 652 O O . ASP A 1 87 ? -10.558 -13.243 -57.919 1.00 71.12 87 ASP A O 1
ATOM 656 N N . SER A 1 88 ? -9.815 -14.994 -56.737 1.00 74.31 88 SER A N 1
ATOM 657 C CA . SER A 1 88 ? -11.111 -15.393 -56.170 1.00 74.31 88 SER A CA 1
ATOM 658 C C . SER A 1 88 ? -11.139 -15.259 -54.644 1.00 74.31 88 SER A C 1
ATOM 660 O O . SER A 1 88 ? -11.429 -16.200 -53.907 1.00 74.31 88 SER A O 1
ATOM 662 N N . VAL A 1 89 ? -10.817 -14.070 -54.127 1.00 78.88 89 VAL A N 1
ATOM 663 C CA . VAL A 1 89 ? -10.991 -13.789 -52.694 1.00 78.88 89 VAL A CA 1
ATOM 664 C C . VAL A 1 89 ? -12.422 -13.301 -52.450 1.00 78.88 89 VAL A C 1
ATOM 666 O O . VAL A 1 89 ? -12.837 -12.305 -53.051 1.00 78.88 89 VAL A O 1
ATOM 669 N N . PRO A 1 90 ? -13.196 -13.941 -51.554 1.00 86.94 90 PRO A N 1
ATOM 670 C CA . PRO A 1 90 ? -14.547 -13.496 -51.254 1.00 86.94 90 PRO A CA 1
ATOM 671 C C . PRO A 1 90 ? -14.527 -12.083 -50.662 1.00 86.94 90 PRO A C 1
ATOM 673 O O . PRO A 1 90 ? -13.684 -11.732 -49.833 1.00 86.94 90 PRO A O 1
ATOM 676 N N . VAL A 1 91 ? -15.510 -11.270 -51.049 1.00 86.12 91 VAL A N 1
ATOM 677 C CA . VAL A 1 91 ? -15.637 -9.856 -50.650 1.00 86.12 91 VAL A CA 1
ATOM 678 C C . VAL A 1 91 ? -15.577 -9.672 -49.123 1.00 86.12 91 VAL A C 1
ATOM 680 O O . VAL A 1 91 ? -15.002 -8.704 -48.627 1.00 86.12 91 VAL A O 1
ATOM 683 N N . SER A 1 92 ? -16.094 -10.631 -48.352 1.00 86.06 92 SER A N 1
ATOM 684 C CA . SER A 1 92 ? -16.043 -10.621 -46.884 1.00 86.06 92 SER A CA 1
ATOM 685 C C . SER A 1 92 ? -14.616 -10.710 -46.315 1.00 86.06 92 SER A C 1
ATOM 687 O O . SER A 1 92 ? -14.303 -10.045 -45.323 1.00 86.06 92 SER A O 1
ATOM 689 N N . GLU A 1 93 ? -13.724 -11.477 -46.946 1.00 87.62 93 GLU A N 1
ATOM 690 C CA . GLU A 1 93 ? -12.317 -11.586 -46.549 1.00 87.62 93 GLU A CA 1
ATOM 691 C C . GLU A 1 93 ? -11.531 -10.326 -46.934 1.00 87.62 93 GLU A C 1
ATOM 693 O O . GLU A 1 93 ? -10.724 -9.844 -46.134 1.00 87.62 93 GLU A O 1
ATOM 698 N N . LEU A 1 94 ? -11.847 -9.724 -48.087 1.00 87.81 94 LEU A N 1
ATOM 699 C CA . LEU A 1 94 ? -11.312 -8.422 -48.504 1.00 87.81 94 LEU A CA 1
ATOM 700 C C . LEU A 1 94 ? -11.679 -7.329 -47.487 1.00 87.81 94 LEU A C 1
ATOM 702 O O . LEU A 1 94 ? -10.817 -6.589 -47.016 1.00 87.81 94 LEU A O 1
ATOM 706 N N . HIS A 1 95 ? -12.939 -7.256 -47.057 1.00 91.25 95 HIS A N 1
ATOM 707 C CA . HIS A 1 95 ? -13.341 -6.298 -46.024 1.00 91.25 95 HIS A CA 1
ATOM 708 C C . HIS A 1 95 ? -12.616 -6.532 -44.691 1.00 91.25 95 HIS A C 1
ATOM 710 O O . HIS A 1 95 ? -12.185 -5.574 -44.039 1.00 91.25 95 HIS A O 1
ATOM 716 N N . ARG A 1 96 ? -12.422 -7.795 -44.290 1.00 89.31 96 ARG A N 1
ATOM 717 C CA . ARG A 1 96 ? -11.668 -8.137 -43.075 1.00 89.31 96 ARG A CA 1
ATOM 718 C C . ARG A 1 96 ? -10.195 -7.737 -43.183 1.00 89.31 96 ARG A C 1
ATOM 720 O O . ARG A 1 96 ? -9.634 -7.240 -42.204 1.00 89.31 96 ARG A O 1
ATOM 727 N N . SER A 1 97 ? -9.564 -7.954 -44.336 1.00 90.88 97 SER A N 1
ATOM 728 C CA . SER A 1 97 ? -8.162 -7.593 -44.566 1.00 90.88 97 SER A CA 1
ATOM 729 C C . SER A 1 97 ? -7.980 -6.075 -44.601 1.00 90.88 97 SER A C 1
ATOM 731 O O . SER A 1 97 ? -7.093 -5.555 -43.921 1.00 90.88 97 SER A O 1
ATOM 733 N N . ARG A 1 98 ? -8.886 -5.354 -45.273 1.00 94.19 98 ARG A N 1
ATOM 734 C CA . ARG A 1 98 ? -8.915 -3.888 -45.318 1.00 94.19 98 ARG A CA 1
ATOM 735 C C . ARG A 1 98 ? -9.044 -3.276 -43.926 1.00 94.19 98 ARG A C 1
ATOM 737 O O . ARG A 1 98 ? -8.218 -2.448 -43.554 1.00 94.19 98 ARG A O 1
ATOM 744 N N . ARG A 1 99 ? -9.991 -3.755 -43.112 1.00 94.50 99 ARG A N 1
ATOM 745 C CA . ARG A 1 99 ? -10.150 -3.295 -41.723 1.00 94.50 99 ARG A CA 1
ATOM 746 C C . ARG A 1 99 ? -8.878 -3.507 -40.899 1.00 94.50 99 ARG A C 1
ATOM 748 O O . ARG A 1 99 ? -8.436 -2.599 -40.203 1.00 94.50 99 ARG A O 1
ATOM 755 N N . LYS A 1 100 ? -8.245 -4.681 -41.007 1.00 93.56 100 LYS A N 1
ATOM 756 C CA . LYS A 1 100 ? -6.976 -4.961 -40.309 1.00 93.56 100 LYS A CA 1
ATOM 757 C C . LYS A 1 100 ? -5.841 -4.046 -40.773 1.00 93.56 100 LYS A C 1
ATOM 759 O O . LYS A 1 100 ? -5.001 -3.664 -39.962 1.00 93.56 100 LYS A O 1
ATOM 764 N N . MET A 1 101 ? -5.787 -3.710 -42.060 1.00 91.81 101 MET A N 1
ATOM 765 C CA . MET A 1 101 ? -4.786 -2.788 -42.603 1.00 91.81 101 MET A CA 1
ATOM 766 C C . MET A 1 101 ? -4.988 -1.364 -42.090 1.00 91.81 101 MET A C 1
ATOM 768 O O . MET A 1 101 ? -4.019 -0.711 -41.709 1.00 91.81 101 MET A O 1
ATOM 772 N N . GLU A 1 102 ? -6.233 -0.904 -42.010 1.00 94.19 102 GLU A N 1
ATOM 773 C CA . GLU A 1 102 ? -6.580 0.398 -41.437 1.00 94.19 102 GLU A CA 1
ATOM 774 C C . GLU A 1 102 ? -6.256 0.458 -39.934 1.00 94.19 102 GLU A C 1
ATOM 776 O O . GLU A 1 102 ? -5.655 1.427 -39.469 1.00 94.19 102 GLU A O 1
ATOM 781 N N . GLU A 1 103 ? -6.556 -0.604 -39.179 1.00 90.00 103 GLU A N 1
ATOM 782 C CA . GLU A 1 103 ? -6.185 -0.733 -37.763 1.00 90.00 103 GLU A CA 1
ATOM 783 C C . GLU A 1 103 ? -4.662 -0.709 -37.569 1.00 90.00 103 GLU A C 1
ATOM 785 O O . GLU A 1 103 ? -4.163 0.012 -36.703 1.00 90.00 103 GLU A O 1
ATOM 790 N N . LYS A 1 104 ? -3.902 -1.420 -38.413 1.00 87.56 104 LYS A N 1
ATOM 791 C CA . LYS A 1 104 ? -2.434 -1.352 -38.411 1.00 87.56 104 LYS A CA 1
ATOM 792 C C . LYS A 1 104 ? -1.940 0.050 -38.744 1.00 87.56 104 LYS A C 1
ATOM 794 O O . LYS A 1 104 ? -1.075 0.563 -38.046 1.00 87.56 104 LYS A O 1
ATOM 799 N N . ALA A 1 105 ? -2.490 0.701 -39.766 1.00 92.38 105 ALA A N 1
ATOM 800 C CA . ALA A 1 105 ? -2.108 2.063 -40.128 1.00 92.38 105 ALA A CA 1
ATOM 801 C C . ALA A 1 105 ? -2.392 3.054 -38.988 1.00 92.38 105 ALA A C 1
ATOM 803 O O . ALA A 1 105 ? -1.573 3.930 -38.708 1.00 92.38 105 ALA A O 1
ATOM 804 N N . ARG A 1 106 ? -3.522 2.894 -38.289 1.00 90.38 106 ARG A N 1
ATOM 805 C CA . ARG A 1 106 ? -3.851 3.665 -37.085 1.00 90.38 106 ARG A CA 1
ATOM 806 C C . ARG A 1 106 ? -2.845 3.404 -35.967 1.00 90.38 106 ARG A C 1
ATOM 808 O O . ARG A 1 106 ? -2.354 4.366 -35.384 1.00 90.38 106 ARG A O 1
ATOM 815 N N . LEU A 1 107 ? -2.502 2.141 -35.717 1.00 84.19 107 LEU A N 1
ATOM 816 C CA . LEU A 1 107 ? -1.491 1.750 -34.737 1.00 84.19 107 LEU A CA 1
ATOM 817 C C . LEU A 1 107 ? -0.131 2.382 -35.062 1.00 84.19 107 LEU A C 1
ATOM 819 O O . LEU A 1 107 ? 0.453 3.024 -34.200 1.00 84.19 107 LEU A O 1
ATOM 823 N N . TYR A 1 108 ? 0.337 2.300 -36.309 1.00 80.88 108 TYR A N 1
ATOM 824 C CA . TYR A 1 108 ? 1.591 2.930 -36.730 1.00 80.88 108 TYR A CA 1
ATOM 825 C C . TYR A 1 108 ? 1.562 4.456 -36.589 1.00 80.88 108 TYR A C 1
ATOM 827 O O . TYR A 1 108 ? 2.550 5.042 -36.156 1.00 80.88 108 TYR A O 1
ATOM 835 N N . LYS A 1 109 ? 0.438 5.118 -36.902 1.00 86.69 109 LYS A N 1
ATOM 836 C CA . LYS A 1 109 ? 0.275 6.567 -36.680 1.00 86.69 109 LYS A CA 1
ATOM 837 C C . LYS A 1 109 ? 0.322 6.922 -35.191 1.00 86.69 109 LYS A C 1
ATOM 839 O O . LYS A 1 109 ? 0.963 7.904 -34.832 1.00 86.69 109 LYS A O 1
ATOM 844 N N . GLN A 1 110 ? -0.315 6.120 -34.338 1.00 82.88 110 GLN A N 1
ATOM 845 C CA . GLN A 1 110 ? -0.291 6.288 -32.883 1.00 82.88 110 GLN A CA 1
ATOM 846 C C . GLN A 1 110 ? 1.116 6.051 -32.311 1.00 82.88 110 GLN A C 1
ATOM 848 O O . GLN A 1 110 ? 1.579 6.819 -31.471 1.00 82.88 110 GLN A O 1
ATOM 853 N N . MET A 1 111 ? 1.820 5.027 -32.800 1.00 76.12 111 MET A N 1
ATOM 854 C CA . MET A 1 111 ? 3.211 4.739 -32.445 1.00 76.12 111 MET A CA 1
ATOM 855 C C . MET A 1 111 ? 4.138 5.878 -32.867 1.00 76.12 111 MET A C 1
ATOM 857 O O . MET A 1 111 ? 4.909 6.359 -32.048 1.00 76.12 111 MET A O 1
ATOM 861 N N . LYS A 1 112 ? 4.004 6.375 -34.104 1.00 80.44 112 LYS A N 1
ATOM 862 C CA . LYS A 1 112 ? 4.802 7.497 -34.623 1.00 80.44 112 LYS A CA 1
ATOM 863 C C . LYS A 1 112 ? 4.552 8.805 -33.862 1.00 80.44 112 LYS A C 1
ATOM 865 O O . LYS A 1 112 ? 5.440 9.643 -33.791 1.00 80.44 112 LYS A O 1
ATOM 870 N N . ARG A 1 113 ? 3.355 8.982 -33.294 1.00 81.31 113 ARG A N 1
ATOM 871 C CA . ARG A 1 113 ? 3.006 10.131 -32.443 1.00 81.31 113 ARG A CA 1
ATOM 872 C C . ARG A 1 113 ? 3.457 9.964 -30.983 1.00 81.31 113 ARG A C 1
ATOM 874 O O . ARG A 1 113 ? 3.415 10.927 -30.232 1.00 81.31 113 ARG A O 1
ATOM 881 N N . GLY A 1 114 ? 3.877 8.766 -30.568 1.00 67.69 114 GLY A N 1
ATOM 882 C CA . GLY A 1 114 ? 4.259 8.466 -29.181 1.00 67.69 114 GLY A CA 1
ATOM 883 C C . GLY A 1 114 ? 3.081 8.187 -28.235 1.00 67.69 114 GLY A C 1
ATOM 884 O O . GLY A 1 114 ? 3.285 7.855 -27.072 1.00 67.69 114 GLY A O 1
ATOM 885 N N . GLU A 1 115 ? 1.838 8.229 -28.721 1.00 66.81 115 GLU A N 1
ATOM 886 C CA . GLU A 1 115 ? 0.615 7.969 -27.937 1.00 66.81 115 GLU A CA 1
ATOM 887 C C . GLU A 1 115 ? 0.383 6.477 -27.645 1.00 66.81 115 GLU A C 1
ATOM 889 O O . GLU A 1 115 ? -0.521 6.101 -26.900 1.00 66.81 115 GLU A O 1
ATOM 894 N N . HIS A 1 116 ? 1.171 5.589 -28.253 1.00 58.03 116 HIS A N 1
ATOM 895 C CA . HIS A 1 116 ? 1.085 4.148 -28.015 1.00 58.03 116 HIS A CA 1
ATOM 896 C C . HIS A 1 116 ? 1.637 3.736 -26.635 1.00 58.03 116 HIS A C 1
ATOM 898 O O . HIS A 1 116 ? 1.384 2.627 -26.173 1.00 58.03 116 HIS A O 1
ATOM 904 N N . LEU A 1 117 ? 2.336 4.645 -25.945 1.00 53.78 117 LEU A N 1
ATOM 905 C CA . LEU A 1 117 ? 3.004 4.412 -24.659 1.00 53.78 117 LEU A CA 1
ATOM 906 C C . LEU A 1 117 ? 2.053 4.329 -23.443 1.00 53.78 117 LEU A C 1
ATOM 908 O O . LEU A 1 117 ? 2.519 4.120 -22.328 1.00 53.78 117 LEU A O 1
ATOM 912 N N . GLY A 1 118 ? 0.735 4.474 -23.629 1.00 51.66 118 GLY A N 1
ATOM 913 C CA . GLY A 1 118 ? -0.250 4.523 -22.537 1.00 51.66 118 GLY A CA 1
ATOM 914 C C . GLY A 1 118 ? -0.882 3.189 -22.111 1.00 51.66 118 GLY A C 1
ATOM 915 O O . GLY A 1 118 ? -1.728 3.193 -21.221 1.00 51.66 118 GLY A O 1
ATOM 916 N N . ARG A 1 119 ? -0.533 2.048 -22.728 1.00 49.59 119 ARG A N 1
ATOM 917 C CA . ARG A 1 119 ? -1.070 0.726 -22.336 1.00 49.59 119 ARG A CA 1
ATOM 918 C C . ARG A 1 119 ? 0.034 -0.108 -21.685 1.00 49.59 119 ARG A C 1
ATOM 920 O O . ARG A 1 119 ? 1.095 -0.273 -22.265 1.00 49.59 119 ARG A O 1
ATOM 927 N N . SER A 1 120 ? -0.211 -0.610 -20.482 1.00 52.16 120 SER A N 1
ATOM 928 C CA . SER A 1 120 ? 0.764 -1.185 -19.538 1.00 52.16 120 SER A CA 1
ATOM 929 C C . SER A 1 120 ? 1.484 -2.488 -19.970 1.00 52.16 120 SER A C 1
ATOM 931 O O . SER A 1 120 ? 2.102 -3.137 -19.128 1.00 52.16 120 SER A O 1
ATOM 933 N N . ASP A 1 121 ? 1.473 -2.874 -21.252 1.00 52.78 121 ASP A N 1
ATOM 934 C CA . ASP A 1 121 ? 1.794 -4.247 -21.684 1.00 52.78 121 ASP A CA 1
ATOM 935 C C . ASP A 1 121 ? 2.954 -4.343 -22.714 1.00 52.78 121 ASP A C 1
ATOM 937 O O . ASP A 1 121 ? 2.973 -5.247 -23.549 1.00 52.78 121 ASP A O 1
ATOM 941 N N . TYR A 1 122 ? 3.940 -3.431 -22.705 1.00 51.38 122 TYR A N 1
ATOM 942 C CA . TYR A 1 122 ? 4.973 -3.334 -23.766 1.00 51.38 122 TYR A CA 1
ATOM 943 C C . TYR A 1 122 ? 6.415 -3.661 -23.344 1.00 51.38 122 TYR A C 1
ATOM 945 O O . TYR A 1 122 ? 7.309 -2.830 -23.507 1.00 51.38 122 TYR A O 1
ATOM 953 N N . SER A 1 123 ? 6.707 -4.879 -22.883 1.00 48.88 123 SER A N 1
ATOM 954 C CA . SER A 1 123 ? 8.115 -5.330 -22.819 1.00 48.88 123 SER A CA 1
ATOM 955 C C . SER A 1 123 ? 8.582 -6.082 -24.074 1.00 48.88 123 SER A C 1
ATOM 957 O O . SER A 1 123 ? 9.779 -6.106 -24.347 1.00 48.88 123 SER A O 1
ATOM 959 N N . ALA A 1 124 ? 7.670 -6.650 -24.875 1.00 53.19 124 ALA A N 1
ATOM 960 C CA . ALA A 1 124 ? 8.039 -7.568 -25.962 1.00 53.19 124 ALA A CA 1
ATOM 961 C C . ALA A 1 124 ? 8.177 -6.922 -27.358 1.00 53.19 124 ALA A C 1
ATOM 963 O O . ALA A 1 124 ? 8.927 -7.432 -28.185 1.00 53.19 124 ALA A O 1
ATOM 964 N N . ASN A 1 125 ? 7.514 -5.788 -27.624 1.00 55.81 125 ASN A N 1
ATOM 965 C CA . ASN A 1 125 ? 7.466 -5.169 -28.962 1.00 55.81 125 ASN A CA 1
ATOM 966 C C . ASN A 1 125 ? 8.010 -3.728 -28.973 1.00 55.81 125 ASN A C 1
ATOM 968 O O . ASN A 1 125 ? 7.496 -2.870 -29.690 1.00 55.81 125 ASN A O 1
ATOM 972 N N . SER A 1 126 ? 9.035 -3.436 -28.166 1.00 63.69 126 SER A N 1
ATOM 973 C CA . SER A 1 126 ? 9.708 -2.132 -28.206 1.00 63.69 126 SER A CA 1
ATOM 974 C C . SER A 1 126 ? 10.447 -1.988 -29.540 1.00 63.69 126 SER A C 1
ATOM 976 O O . SER A 1 126 ? 11.530 -2.539 -29.736 1.00 63.69 126 SER A O 1
ATOM 978 N N . LEU A 1 127 ? 9.824 -1.282 -30.484 1.00 65.12 127 LEU A N 1
ATOM 979 C CA . LEU A 1 127 ? 10.466 -0.855 -31.719 1.00 65.12 127 LEU A CA 1
ATOM 980 C C . LEU A 1 127 ? 11.685 0.004 -31.344 1.00 65.12 127 LEU A C 1
ATOM 982 O O . LEU A 1 127 ? 11.594 0.869 -30.473 1.00 65.12 127 LEU A O 1
ATOM 986 N N . VAL A 1 128 ? 12.839 -0.267 -31.953 1.00 65.56 128 VAL A N 1
ATOM 987 C CA . VAL A 1 128 ? 14.048 0.532 -31.725 1.00 65.56 128 VAL A CA 1
ATOM 988 C C . VAL A 1 128 ? 13.803 1.926 -32.301 1.00 65.56 128 VAL A C 1
ATOM 990 O O . VAL A 1 128 ? 13.795 2.086 -33.517 1.00 65.56 128 VAL A O 1
ATOM 993 N N . ASP A 1 129 ? 13.615 2.933 -31.445 1.00 63.16 129 ASP A N 1
ATOM 994 C CA . ASP A 1 129 ? 13.611 4.335 -31.874 1.00 63.16 129 ASP A CA 1
ATOM 995 C C . ASP A 1 129 ? 15.015 4.710 -32.355 1.00 63.16 129 ASP A C 1
ATOM 997 O O . ASP A 1 129 ? 15.913 4.998 -31.555 1.00 63.16 129 ASP A O 1
ATOM 1001 N N . PHE A 1 130 ? 15.220 4.677 -33.671 1.00 65.19 130 PHE A N 1
ATOM 1002 C CA . PHE A 1 130 ? 16.495 5.035 -34.283 1.00 65.19 130 PHE A CA 1
ATOM 1003 C C . PHE A 1 130 ? 16.843 6.502 -34.018 1.00 65.19 130 PHE A C 1
ATOM 1005 O O . PHE A 1 130 ? 17.980 6.772 -33.664 1.00 65.19 130 PHE A O 1
ATOM 1012 N N . ASP A 1 131 ? 15.876 7.421 -33.996 1.00 67.56 131 ASP A N 1
ATOM 1013 C CA . ASP A 1 131 ? 16.130 8.829 -33.645 1.00 67.56 131 ASP A CA 1
ATOM 1014 C C . ASP A 1 131 ? 16.648 8.981 -32.205 1.00 67.56 131 ASP A C 1
ATOM 1016 O O . ASP A 1 131 ? 17.559 9.760 -31.918 1.00 67.56 131 ASP A O 1
ATOM 1020 N N . ARG A 1 132 ? 16.138 8.166 -31.275 1.00 67.31 132 ARG A N 1
ATOM 1021 C CA . ARG A 1 132 ? 16.650 8.113 -29.899 1.00 67.31 132 ARG A CA 1
ATOM 1022 C C . ARG A 1 132 ? 18.035 7.470 -29.829 1.00 67.31 132 ARG A C 1
ATOM 1024 O O . ARG A 1 132 ? 18.841 7.857 -28.986 1.00 67.31 132 ARG A O 1
ATOM 1031 N N . LYS A 1 133 ? 18.309 6.486 -30.690 1.00 68.38 133 LYS A N 1
ATOM 1032 C CA . LYS A 1 133 ? 19.621 5.843 -30.842 1.00 68.38 133 LYS A CA 1
ATOM 1033 C C . LYS A 1 133 ? 20.665 6.836 -31.362 1.00 68.38 133 LYS A C 1
ATOM 1035 O O . LYS A 1 133 ? 21.760 6.848 -30.820 1.00 68.38 133 LYS A O 1
ATOM 1040 N N . CYS A 1 134 ? 20.314 7.680 -32.333 1.00 63.72 134 CYS A N 1
ATOM 1041 C CA . CYS A 1 134 ? 21.197 8.696 -32.915 1.00 63.72 134 CYS A CA 1
ATOM 1042 C C . CYS A 1 134 ? 21.671 9.711 -31.866 1.00 63.72 134 CYS A C 1
ATOM 1044 O O . CYS A 1 134 ? 22.850 10.032 -31.798 1.00 63.72 134 CYS A O 1
ATOM 1046 N N . ASN A 1 135 ? 20.771 10.156 -30.987 1.00 68.25 135 ASN A N 1
ATOM 1047 C CA . ASN A 1 135 ? 21.102 11.098 -29.911 1.00 68.25 135 ASN A CA 1
ATOM 1048 C C . ASN A 1 135 ? 21.769 10.426 -28.692 1.00 68.25 135 ASN A C 1
ATOM 1050 O O . ASN A 1 135 ? 22.130 11.093 -27.724 1.00 68.25 135 ASN A O 1
ATOM 1054 N N . ALA A 1 136 ? 21.903 9.094 -28.681 1.00 69.25 136 ALA A N 1
ATOM 1055 C CA . ALA A 1 136 ? 22.411 8.357 -27.524 1.00 69.25 136 ALA A CA 1
ATOM 1056 C C . ALA A 1 136 ? 23.926 8.530 -27.315 1.00 69.25 136 ALA A C 1
ATOM 1058 O O . ALA A 1 136 ? 24.395 8.366 -26.185 1.00 69.25 136 ALA A O 1
ATOM 1059 N N . ASP A 1 137 ? 24.653 8.874 -28.380 1.00 78.94 137 ASP A N 1
ATOM 1060 C CA . ASP A 1 137 ? 26.111 9.022 -28.392 1.00 78.94 137 ASP A CA 1
ATOM 1061 C C . ASP A 1 137 ? 26.570 10.466 -28.110 1.00 78.94 137 ASP A C 1
ATOM 1063 O O . ASP A 1 137 ? 27.767 10.736 -28.045 1.00 78.94 137 ASP A O 1
ATOM 1067 N N . GLU A 1 138 ? 25.637 11.397 -27.875 1.00 83.50 138 GLU A N 1
ATOM 1068 C CA . GLU A 1 138 ? 25.983 12.755 -27.453 1.00 83.50 138 GLU A CA 1
ATOM 1069 C C . GLU A 1 138 ? 26.720 12.759 -26.100 1.00 83.50 138 GLU A C 1
ATOM 1071 O O . GLU A 1 138 ? 26.357 11.989 -25.196 1.00 83.50 138 GLU A O 1
ATOM 1076 N N . PRO A 1 139 ? 27.721 13.644 -25.923 1.00 88.00 139 PRO A N 1
ATOM 1077 C CA . PRO A 1 139 ? 28.444 13.765 -24.669 1.00 88.00 139 PRO A CA 1
ATOM 1078 C C . PRO A 1 139 ? 27.513 14.266 -23.559 1.00 88.00 139 PRO A C 1
ATOM 1080 O O . PRO A 1 139 ? 26.740 15.209 -23.724 1.00 88.00 139 PRO A O 1
ATOM 1083 N N . ALA A 1 140 ? 27.592 13.620 -22.405 1.00 89.00 140 ALA A N 1
ATOM 1084 C CA . ALA A 1 140 ? 26.849 13.932 -21.203 1.00 89.00 140 ALA A CA 1
ATOM 1085 C C . ALA A 1 140 ? 27.776 13.882 -19.991 1.00 89.00 140 ALA A C 1
ATOM 1087 O O . ALA A 1 140 ? 28.681 13.051 -19.896 1.00 89.00 140 ALA A O 1
ATOM 1088 N N . GLU A 1 141 ? 27.496 14.753 -19.033 1.00 92.12 141 GLU A N 1
ATOM 1089 C CA . GLU A 1 141 ? 28.181 14.796 -17.750 1.00 92.12 141 GLU A CA 1
ATOM 1090 C C . GLU A 1 141 ? 27.198 14.359 -16.655 1.00 92.12 141 GLU A C 1
ATOM 1092 O O . GLU A 1 141 ? 25.998 14.683 -16.687 1.00 92.12 141 GLU A O 1
ATOM 1097 N N . TRP A 1 142 ? 27.680 13.549 -15.716 1.00 89.38 142 TRP A N 1
ATOM 1098 C CA . TRP A 1 142 ? 26.921 13.138 -14.539 1.00 89.38 142 TRP A CA 1
ATOM 1099 C C . TRP A 1 142 ? 27.826 12.983 -13.324 1.00 89.38 142 TRP A C 1
ATOM 1101 O O . TRP A 1 142 ? 29.027 12.741 -13.439 1.00 89.38 142 TRP A O 1
ATOM 1111 N N . LEU A 1 143 ? 27.227 13.145 -12.148 1.00 93.00 143 LEU A N 1
ATOM 1112 C CA . LEU A 1 143 ? 27.904 12.976 -10.871 1.00 93.00 143 LEU A CA 1
ATOM 1113 C C . LEU A 1 143 ? 27.950 11.489 -10.513 1.00 93.00 143 LEU A C 1
ATOM 1115 O O . LEU A 1 143 ? 26.937 10.791 -10.573 1.00 93.00 143 LEU A O 1
ATOM 1119 N N . ASP A 1 144 ? 29.145 11.016 -10.180 1.00 88.81 144 ASP A N 1
ATOM 1120 C CA . ASP A 1 144 ? 29.388 9.681 -9.641 1.00 88.81 144 ASP A CA 1
ATOM 1121 C C . ASP A 1 144 ? 28.966 9.602 -8.162 1.00 88.81 144 ASP A C 1
ATOM 1123 O O . ASP A 1 144 ? 28.787 10.624 -7.500 1.00 88.81 144 ASP A O 1
ATOM 1127 N N . GLU A 1 145 ? 28.865 8.390 -7.619 1.00 85.75 145 GLU A N 1
ATOM 1128 C CA . GLU A 1 145 ? 28.494 8.129 -6.215 1.00 85.75 145 GLU A CA 1
ATOM 1129 C C . GLU A 1 145 ? 29.427 8.841 -5.215 1.00 85.75 145 GLU A C 1
ATOM 1131 O O . GLU A 1 145 ? 29.021 9.204 -4.116 1.00 85.75 145 GLU A O 1
ATOM 1136 N N . PHE A 1 146 ? 30.664 9.114 -5.636 1.00 87.00 146 PHE A N 1
ATOM 1137 C CA . PHE A 1 146 ? 31.689 9.824 -4.867 1.00 87.00 146 PHE A CA 1
ATOM 1138 C C . PHE A 1 146 ? 31.729 11.340 -5.136 1.00 87.00 146 PHE A C 1
ATOM 1140 O O . PHE A 1 146 ? 32.720 11.993 -4.820 1.00 87.00 146 PHE A O 1
ATOM 1147 N N . GLY A 1 147 ? 30.709 11.905 -5.792 1.00 88.69 147 GLY A N 1
ATOM 1148 C CA . GLY A 1 147 ? 30.625 13.340 -6.097 1.00 88.69 147 GLY A CA 1
ATOM 1149 C C . GLY A 1 147 ? 31.580 13.828 -7.195 1.00 88.69 147 GLY A C 1
ATOM 1150 O O . GLY A 1 147 ? 31.704 15.029 -7.421 1.00 88.69 147 GLY A O 1
ATOM 1151 N N . ARG A 1 148 ? 32.258 12.918 -7.904 1.00 92.25 148 ARG A N 1
ATOM 1152 C CA . ARG A 1 148 ? 33.154 13.256 -9.022 1.00 92.25 148 ARG A CA 1
ATOM 1153 C C . ARG A 1 148 ? 32.353 13.433 -10.310 1.00 92.25 148 ARG A C 1
ATOM 1155 O O . ARG A 1 148 ? 31.490 12.612 -10.616 1.00 92.25 148 ARG A O 1
ATOM 1162 N N . LEU A 1 149 ? 32.671 14.463 -11.093 1.00 92.00 149 LEU A N 1
ATOM 1163 C CA . LEU A 1 149 ? 32.086 14.666 -12.421 1.00 92.00 149 LEU A CA 1
ATOM 1164 C C . LEU A 1 149 ? 32.670 13.652 -13.410 1.00 92.00 149 LEU A C 1
ATOM 1166 O O . LEU A 1 149 ? 33.854 13.708 -13.747 1.00 92.00 149 LEU A O 1
ATOM 1170 N N . ARG A 1 150 ? 31.836 12.727 -13.890 1.00 89.94 150 ARG A N 1
ATOM 1171 C CA . ARG A 1 150 ? 32.186 11.776 -14.947 1.00 89.94 150 ARG A CA 1
ATOM 1172 C C . ARG A 1 150 ? 31.603 12.249 -16.277 1.00 89.94 150 ARG A C 1
ATOM 1174 O O . ARG A 1 150 ? 30.425 12.595 -16.354 1.00 89.94 150 ARG A O 1
ATOM 1181 N N . LYS A 1 151 ? 32.435 12.251 -17.321 1.00 91.81 151 LYS A N 1
ATOM 1182 C CA . LYS A 1 151 ? 32.029 12.529 -18.706 1.00 91.81 151 LYS A CA 1
ATOM 1183 C C . LYS A 1 151 ? 31.873 11.212 -19.463 1.00 91.81 151 LYS A C 1
ATOM 1185 O O . LYS A 1 151 ? 32.671 10.298 -19.268 1.00 91.81 151 LYS A O 1
ATOM 1190 N N . GLY A 1 152 ? 30.869 11.116 -20.320 1.00 91.88 152 GLY A N 1
ATOM 1191 C CA . GLY A 1 152 ? 30.653 9.965 -21.197 1.00 91.88 152 GLY A CA 1
ATOM 1192 C C . GLY A 1 152 ? 29.467 10.207 -22.118 1.00 91.88 152 GLY A C 1
ATOM 1193 O O . GLY A 1 152 ? 29.113 11.354 -22.358 1.00 91.88 152 GLY A O 1
ATOM 1194 N N . THR A 1 153 ? 28.832 9.164 -22.641 1.00 92.56 153 THR A N 1
ATOM 1195 C CA . THR A 1 153 ? 27.670 9.340 -23.539 1.00 92.56 153 THR A CA 1
ATOM 1196 C C . THR A 1 153 ? 26.351 9.459 -22.768 1.00 92.56 153 THR A C 1
ATOM 1198 O O . THR A 1 153 ? 26.209 8.926 -21.661 1.00 92.56 153 THR A O 1
ATOM 1201 N N . LYS A 1 154 ? 25.319 10.080 -23.359 1.00 87.44 154 LYS A N 1
ATOM 1202 C CA . LYS A 1 154 ? 23.946 10.074 -22.803 1.00 87.44 154 LYS A CA 1
ATOM 1203 C C . LYS A 1 154 ? 23.465 8.650 -22.503 1.00 87.44 154 LYS A C 1
ATOM 1205 O O . LYS A 1 154 ? 22.804 8.407 -21.491 1.00 87.44 154 LYS A O 1
ATOM 1210 N N . ARG A 1 155 ? 23.838 7.677 -23.340 1.00 85.62 155 ARG A N 1
ATOM 1211 C CA . ARG A 1 155 ? 23.561 6.252 -23.112 1.00 85.62 155 ARG A CA 1
ATOM 1212 C C . ARG A 1 155 ? 24.183 5.725 -21.822 1.00 85.62 155 ARG A C 1
ATOM 1214 O O . ARG A 1 155 ? 23.539 4.969 -21.091 1.00 85.62 155 ARG A O 1
ATOM 1221 N N . GLU A 1 156 ? 25.436 6.069 -21.564 1.00 88.44 156 GLU A N 1
ATOM 1222 C CA . GLU A 1 156 ? 26.146 5.662 -20.353 1.00 88.44 156 GLU A CA 1
ATOM 1223 C C . GLU A 1 156 ? 25.565 6.318 -19.106 1.00 88.44 156 GLU A C 1
ATOM 1225 O O . GLU A 1 156 ? 25.382 5.621 -18.107 1.00 88.44 156 GLU A O 1
ATOM 1230 N N . LYS A 1 157 ? 25.174 7.594 -19.195 1.00 90.69 157 LYS A N 1
ATOM 1231 C CA . LYS A 1 157 ? 24.445 8.295 -18.132 1.00 90.69 157 LYS A CA 1
ATOM 1232 C C . LYS A 1 157 ? 23.153 7.570 -17.757 1.00 90.69 157 LYS A C 1
ATOM 1234 O O . LYS A 1 157 ? 22.954 7.219 -16.599 1.00 90.69 157 LYS A O 1
ATOM 1239 N N . VAL A 1 158 ? 22.314 7.232 -18.738 1.00 88.88 158 VAL A N 1
ATOM 1240 C CA . VAL A 1 158 ? 21.049 6.509 -18.493 1.00 88.88 158 VAL A CA 1
ATOM 1241 C C . VAL A 1 158 ? 21.291 5.114 -17.904 1.00 88.88 158 VAL A C 1
ATOM 1243 O O . VAL A 1 158 ? 20.538 4.649 -17.046 1.00 88.88 158 VAL A O 1
ATOM 1246 N N . ARG A 1 159 ? 22.343 4.413 -18.350 1.00 88.69 159 ARG A N 1
ATOM 1247 C CA . ARG A 1 159 ? 22.741 3.118 -17.769 1.00 88.69 159 ARG A CA 1
ATOM 1248 C C . ARG A 1 159 ? 23.184 3.262 -16.314 1.00 88.69 159 ARG A C 1
ATOM 1250 O O . ARG A 1 159 ? 22.859 2.393 -15.507 1.00 88.69 159 ARG A O 1
ATOM 1257 N N . PHE A 1 160 ? 23.911 4.330 -16.004 1.00 90.88 160 PHE A N 1
ATOM 1258 C CA . PHE A 1 160 ? 24.368 4.648 -14.659 1.00 90.88 160 PHE A CA 1
ATOM 1259 C C . PHE A 1 160 ? 23.189 4.970 -13.732 1.00 90.88 160 PHE A C 1
ATOM 1261 O O . PHE A 1 160 ? 23.024 4.300 -12.717 1.00 90.88 160 PHE A O 1
ATOM 1268 N N . GLU A 1 161 ? 22.289 5.868 -14.137 1.00 90.19 161 GLU A N 1
ATOM 1269 C CA . GLU A 1 161 ? 21.073 6.207 -13.380 1.00 90.19 161 GLU A CA 1
ATOM 1270 C C . GLU A 1 161 ? 20.182 4.981 -13.137 1.00 90.19 161 GLU A C 1
ATOM 1272 O O . GLU A 1 161 ? 19.655 4.783 -12.043 1.00 90.19 161 GLU A O 1
ATOM 1277 N N . ARG A 1 162 ? 20.034 4.105 -14.141 1.00 89.75 162 ARG A N 1
ATOM 1278 C CA . ARG A 1 162 ? 19.289 2.850 -13.975 1.00 89.75 162 ARG A CA 1
ATOM 1279 C C . ARG A 1 162 ? 19.926 1.954 -12.916 1.00 89.75 162 ARG A C 1
ATOM 1281 O O . ARG A 1 162 ? 19.204 1.382 -12.106 1.00 89.75 162 ARG A O 1
ATOM 1288 N N . ARG A 1 163 ? 21.254 1.805 -12.937 1.00 90.25 163 ARG A N 1
ATOM 1289 C CA . ARG A 1 163 ? 21.979 1.001 -11.945 1.00 90.25 163 ARG A CA 1
ATOM 1290 C C . ARG A 1 163 ? 21.775 1.565 -10.542 1.00 90.25 163 ARG A C 1
ATOM 1292 O O . ARG A 1 163 ? 21.451 0.793 -9.647 1.00 90.25 163 ARG A O 1
ATOM 1299 N N . GLN A 1 164 ? 21.877 2.883 -10.394 1.00 90.56 164 GLN A N 1
ATOM 1300 C CA . GLN A 1 164 ? 21.673 3.569 -9.122 1.00 90.56 164 GLN A CA 1
ATOM 1301 C C . GLN A 1 164 ? 20.249 3.355 -8.590 1.00 90.56 164 GLN A C 1
ATOM 1303 O O . GLN A 1 164 ? 20.076 2.987 -7.434 1.00 90.56 164 GLN A O 1
ATOM 1308 N N . ARG A 1 165 ? 19.222 3.466 -9.446 1.00 89.94 165 ARG A N 1
ATOM 1309 C CA . ARG A 1 165 ? 17.830 3.159 -9.066 1.00 89.94 165 ARG A CA 1
ATOM 1310 C C . ARG A 1 165 ? 17.647 1.711 -8.625 1.00 89.94 165 ARG A C 1
ATOM 1312 O O . ARG A 1 165 ? 16.966 1.467 -7.638 1.00 89.94 165 ARG A O 1
ATOM 1319 N N . ILE A 1 166 ? 18.250 0.754 -9.336 1.00 90.94 166 ILE A N 1
ATOM 1320 C CA . ILE A 1 166 ? 18.175 -0.667 -8.965 1.00 90.94 166 ILE A CA 1
ATOM 1321 C C . ILE A 1 166 ? 18.827 -0.883 -7.598 1.00 90.94 166 ILE A C 1
ATOM 1323 O O . ILE A 1 166 ? 18.223 -1.522 -6.744 1.00 90.94 166 ILE A O 1
ATOM 1327 N N . GLN A 1 167 ? 20.014 -0.318 -7.367 1.00 90.62 167 GLN A N 1
ATOM 1328 C CA . GLN A 1 167 ? 20.702 -0.407 -6.078 1.00 90.62 167 GLN A CA 1
ATOM 1329 C C . GLN A 1 167 ? 19.883 0.222 -4.946 1.00 90.62 167 GLN A C 1
ATOM 1331 O O . GLN A 1 167 ? 19.724 -0.413 -3.912 1.00 90.62 167 GLN A O 1
ATOM 1336 N N . GLN A 1 168 ? 19.302 1.408 -5.157 1.00 89.50 168 GLN A N 1
ATOM 1337 C CA . GLN A 1 168 ? 18.421 2.063 -4.183 1.00 89.50 168 GLN A CA 1
ATOM 1338 C C . GLN A 1 168 ? 17.166 1.230 -3.899 1.00 89.50 168 GLN A C 1
ATOM 1340 O O . GLN A 1 168 ? 16.795 1.035 -2.746 1.00 89.50 168 GLN A O 1
ATOM 1345 N N . SER A 1 169 ? 16.529 0.687 -4.939 1.00 89.88 169 SER A N 1
ATOM 1346 C CA . SER A 1 169 ? 15.357 -0.177 -4.767 1.00 89.88 169 SER A CA 1
ATOM 1347 C C . SER A 1 169 ? 15.706 -1.466 -4.027 1.00 89.88 169 SER A C 1
ATOM 1349 O O . SER A 1 169 ? 14.952 -1.895 -3.164 1.00 89.88 169 SER A O 1
ATOM 1351 N N . ALA A 1 170 ? 16.880 -2.042 -4.300 1.00 89.62 170 ALA A N 1
ATOM 1352 C CA . ALA A 1 170 ? 17.376 -3.210 -3.592 1.00 89.62 170 ALA A CA 1
ATOM 1353 C C . ALA A 1 170 ? 17.704 -2.875 -2.132 1.00 89.62 170 ALA A C 1
ATOM 1355 O O . ALA A 1 170 ? 17.381 -3.664 -1.256 1.00 89.62 170 ALA A O 1
ATOM 1356 N N . SER A 1 171 ? 18.291 -1.707 -1.844 1.00 88.25 171 SER A N 1
ATOM 1357 C CA . SER A 1 171 ? 18.554 -1.295 -0.461 1.00 88.25 171 SER A CA 1
ATOM 1358 C C . SER A 1 171 ? 17.269 -1.047 0.322 1.00 88.25 171 SER A C 1
ATOM 1360 O O . SER A 1 171 ? 17.192 -1.443 1.476 1.00 88.25 171 SER A O 1
ATOM 1362 N N . ILE A 1 172 ? 16.255 -0.441 -0.305 1.00 86.38 172 ILE A N 1
ATOM 1363 C CA . ILE A 1 172 ? 14.940 -0.234 0.317 1.00 86.38 172 ILE A CA 1
ATOM 1364 C C . ILE A 1 172 ? 14.279 -1.587 0.580 1.00 86.38 172 ILE A C 1
ATOM 1366 O O . ILE A 1 172 ? 13.888 -1.854 1.709 1.00 86.38 172 ILE A O 1
ATOM 1370 N N . ALA A 1 173 ? 14.257 -2.474 -0.419 1.00 85.12 173 ALA A N 1
ATOM 1371 C CA . ALA A 1 173 ? 13.716 -3.818 -0.264 1.00 85.12 173 ALA A CA 1
ATOM 1372 C C . ALA A 1 173 ? 14.427 -4.597 0.851 1.00 85.12 173 ALA A C 1
ATOM 1374 O O . ALA A 1 173 ? 13.766 -5.259 1.629 1.00 85.12 173 ALA A O 1
ATOM 1375 N N . LEU A 1 174 ? 15.750 -4.471 1.011 1.00 83.12 174 LEU A N 1
ATOM 1376 C CA . LEU A 1 174 ? 16.476 -5.106 2.120 1.00 83.12 174 LEU A CA 1
ATOM 1377 C C . LEU A 1 174 ? 16.137 -4.529 3.503 1.00 83.12 174 LEU A C 1
ATOM 1379 O O . LEU A 1 174 ? 16.293 -5.233 4.500 1.00 83.12 174 LEU A O 1
ATOM 1383 N N . LEU A 1 175 ? 15.738 -3.257 3.587 1.00 81.44 175 LEU A N 1
ATOM 1384 C CA . LEU A 1 175 ? 15.263 -2.645 4.832 1.00 81.44 175 LEU A CA 1
ATOM 1385 C C . LEU A 1 175 ? 13.830 -3.085 5.154 1.00 81.44 175 LEU A C 1
ATOM 1387 O O . LEU A 1 175 ? 13.509 -3.302 6.318 1.00 81.44 175 LEU A O 1
ATOM 1391 N N . GLU A 1 176 ? 12.992 -3.246 4.132 1.00 78.81 176 GLU A N 1
ATOM 1392 C CA . GLU A 1 176 ? 11.617 -3.742 4.262 1.00 78.81 176 GLU A CA 1
ATOM 1393 C C . GLU A 1 176 ? 11.572 -5.254 4.548 1.00 78.81 176 GLU A C 1
ATOM 1395 O O . GLU A 1 176 ? 10.817 -5.701 5.408 1.00 78.81 176 GLU A O 1
ATOM 1400 N N . ASP A 1 177 ? 12.438 -6.034 3.897 1.00 73.81 177 ASP A N 1
ATOM 1401 C CA . ASP A 1 177 ? 12.590 -7.487 4.046 1.00 73.81 177 ASP A CA 1
ATOM 1402 C C . ASP A 1 177 ? 13.328 -7.882 5.338 1.00 73.81 177 ASP A C 1
ATOM 1404 O O . ASP A 1 177 ? 13.685 -9.052 5.518 1.00 73.81 177 ASP A O 1
ATOM 1408 N N . GLN A 1 178 ? 13.552 -6.944 6.268 1.00 70.25 178 GLN A N 1
ATOM 1409 C CA . GLN A 1 178 ? 13.922 -7.266 7.647 1.00 70.25 178 GLN A CA 1
ATOM 1410 C C . GLN A 1 178 ? 12.746 -8.013 8.294 1.00 70.25 178 GLN A C 1
ATOM 1412 O O . GLN A 1 178 ? 11.920 -7.460 9.013 1.00 70.25 178 GLN A O 1
ATOM 1417 N N . ALA A 1 179 ? 12.667 -9.311 8.004 1.00 64.50 179 ALA A N 1
ATOM 1418 C CA . ALA A 1 179 ? 11.587 -10.221 8.371 1.00 64.50 179 ALA A CA 1
ATOM 1419 C C . ALA A 1 179 ? 11.475 -10.465 9.884 1.00 64.50 179 ALA A C 1
ATOM 1421 O O . ALA A 1 179 ? 10.585 -11.190 10.333 1.00 64.50 179 ALA A O 1
ATOM 1422 N N . TYR A 1 180 ? 12.381 -9.882 10.668 1.00 69.19 180 TYR A N 1
ATOM 1423 C CA . TYR A 1 180 ? 12.367 -9.953 12.114 1.00 69.19 180 TYR A CA 1
ATOM 1424 C C . TYR A 1 180 ? 11.871 -8.619 12.666 1.00 69.19 180 TYR A C 1
ATOM 1426 O O . TYR A 1 180 ? 12.467 -7.585 12.358 1.00 69.19 180 TYR A O 1
ATOM 1434 N N . PRO A 1 181 ? 10.812 -8.615 13.496 1.00 76.31 181 PRO A N 1
ATOM 1435 C CA . PRO A 1 181 ? 10.465 -7.416 14.237 1.00 76.31 181 PRO A CA 1
ATOM 1436 C C . PRO A 1 181 ? 11.698 -6.975 15.029 1.00 76.31 181 PRO A C 1
ATOM 1438 O O . PRO A 1 181 ? 12.353 -7.797 15.676 1.00 76.31 181 PRO A O 1
ATOM 1441 N N . GLN A 1 182 ? 12.031 -5.687 14.950 1.00 80.12 182 GLN A N 1
ATOM 1442 C CA . GLN A 1 182 ? 13.117 -5.128 15.742 1.00 80.12 182 GLN A CA 1
ATOM 1443 C C . GLN A 1 182 ? 12.848 -5.441 17.217 1.00 80.12 182 GLN A C 1
ATOM 1445 O O . GLN A 1 182 ? 11.746 -5.196 17.715 1.00 80.12 182 GLN A O 1
ATOM 1450 N N . ALA A 1 183 ? 13.842 -6.012 17.903 1.00 83.12 183 ALA A N 1
ATOM 1451 C CA . ALA A 1 183 ? 13.722 -6.276 19.328 1.00 83.12 183 ALA A CA 1
ATOM 1452 C C . ALA A 1 183 ? 13.377 -4.958 20.047 1.00 83.12 183 ALA A C 1
ATOM 1454 O O . ALA A 1 183 ? 13.971 -3.921 19.728 1.00 83.12 183 ALA A O 1
ATOM 1455 N N . PRO A 1 184 ? 12.407 -4.963 20.976 1.00 87.25 184 PRO A N 1
ATOM 1456 C CA . PRO A 1 184 ? 12.034 -3.752 21.690 1.00 87.25 184 PRO A CA 1
ATOM 1457 C C . PRO A 1 184 ? 13.261 -3.186 22.410 1.00 87.25 184 PRO A C 1
ATOM 1459 O O . PRO A 1 184 ? 14.005 -3.927 23.048 1.00 87.25 184 PRO A O 1
ATOM 1462 N N . ALA A 1 185 ? 13.469 -1.870 22.311 1.00 87.31 185 ALA A N 1
ATOM 1463 C CA . ALA A 1 185 ? 14.642 -1.211 22.894 1.00 87.31 185 ALA A CA 1
ATOM 1464 C C . ALA A 1 185 ? 14.716 -1.381 24.423 1.00 87.31 185 ALA A C 1
ATOM 1466 O O . ALA A 1 185 ? 15.800 -1.487 24.989 1.00 87.31 185 ALA A O 1
ATOM 1467 N N . ASN A 1 186 ? 13.555 -1.455 25.077 1.00 86.69 186 ASN A N 1
ATOM 1468 C CA . ASN A 1 186 ? 13.437 -1.598 26.520 1.00 86.69 186 ASN A CA 1
ATOM 1469 C C . ASN A 1 186 ? 12.945 -3.010 26.846 1.00 86.69 186 ASN A C 1
ATOM 1471 O O . ASN A 1 186 ? 11.743 -3.281 26.827 1.00 86.69 186 ASN A O 1
ATOM 1475 N N . ILE A 1 187 ? 13.882 -3.912 27.128 1.00 85.06 187 ILE A N 1
ATOM 1476 C CA . ILE A 1 187 ? 13.583 -5.244 27.658 1.00 85.06 187 ILE A CA 1
ATOM 1477 C C . ILE A 1 187 ? 13.531 -5.120 29.181 1.00 85.06 187 ILE A C 1
ATOM 1479 O O . ILE A 1 187 ? 14.440 -4.561 29.794 1.00 85.06 187 ILE A O 1
ATOM 1483 N N . ILE A 1 188 ? 12.453 -5.607 29.794 1.00 82.12 188 ILE A N 1
ATOM 1484 C CA . ILE A 1 188 ? 12.326 -5.632 31.252 1.00 82.12 188 ILE A CA 1
ATOM 1485 C C . ILE A 1 188 ? 13.068 -6.874 31.758 1.00 82.12 188 ILE A C 1
ATOM 1487 O O . ILE A 1 188 ? 12.748 -7.989 31.348 1.00 82.12 188 ILE A O 1
ATOM 1491 N N . TYR A 1 189 ? 14.070 -6.683 32.616 1.00 83.12 189 TYR A N 1
ATOM 1492 C CA . TYR A 1 189 ? 14.863 -7.761 33.212 1.00 83.12 189 TYR A CA 1
ATOM 1493 C C . TYR A 1 189 ? 14.429 -8.007 34.669 1.00 83.12 189 TYR A C 1
ATOM 1495 O O . TYR A 1 189 ? 14.180 -7.051 35.402 1.00 83.12 189 TYR A O 1
ATOM 1503 N N . GLY A 1 190 ? 14.383 -9.274 35.100 1.00 86.44 190 GLY A N 1
ATOM 1504 C CA . GLY A 1 190 ? 14.056 -9.687 36.478 1.00 86.44 190 GLY A CA 1
ATOM 1505 C C . GLY A 1 190 ? 12.614 -10.180 36.685 1.00 86.44 190 GLY A C 1
ATOM 1506 O O . GLY A 1 190 ? 11.817 -10.198 35.747 1.00 86.44 190 GLY A O 1
ATOM 1507 N N . ASP A 1 191 ? 12.281 -10.568 37.925 1.00 84.50 191 ASP A N 1
ATOM 1508 C CA . ASP A 1 191 ? 10.950 -11.053 38.345 1.00 84.50 191 ASP A CA 1
ATOM 1509 C C . ASP A 1 191 ? 9.940 -9.899 38.421 1.00 84.50 191 ASP A C 1
ATOM 1511 O O . ASP A 1 191 ? 9.553 -9.416 39.484 1.00 84.50 191 ASP A O 1
ATOM 1515 N N . THR A 1 192 ? 9.528 -9.405 37.258 1.00 77.25 192 THR A N 1
ATOM 1516 C CA . THR A 1 192 ? 8.518 -8.351 37.138 1.00 77.25 192 THR A CA 1
ATOM 1517 C C . THR A 1 192 ? 7.284 -8.905 36.441 1.00 77.25 192 THR A C 1
ATOM 1519 O O . THR A 1 192 ? 7.330 -9.363 35.300 1.00 77.25 192 THR A O 1
ATOM 1522 N N . ILE A 1 193 ? 6.149 -8.884 37.141 1.00 75.44 193 ILE A N 1
ATOM 1523 C CA . ILE A 1 193 ? 4.869 -9.339 36.595 1.00 75.44 193 ILE A CA 1
ATOM 1524 C C . ILE A 1 193 ? 4.213 -8.159 35.873 1.00 75.44 193 ILE A C 1
ATOM 1526 O O . ILE A 1 193 ? 3.898 -7.141 36.492 1.00 75.44 193 ILE A O 1
ATOM 1530 N N . GLN A 1 194 ? 3.964 -8.296 34.567 1.00 73.94 194 GLN A N 1
ATOM 1531 C CA . GLN A 1 194 ? 3.199 -7.319 33.786 1.00 73.94 194 GLN A CA 1
ATOM 1532 C C . GLN A 1 194 ? 1.708 -7.371 34.165 1.00 73.94 194 GLN A C 1
ATOM 1534 O O . GLN A 1 194 ? 0.883 -7.914 33.432 1.00 73.94 194 GLN A O 1
ATOM 1539 N N . HIS A 1 195 ? 1.342 -6.800 35.315 1.00 78.56 195 HIS A N 1
ATOM 1540 C CA . HIS A 1 195 ? -0.040 -6.788 35.815 1.00 78.56 195 HIS A CA 1
ATOM 1541 C C . HIS A 1 195 ? -1.015 -6.110 34.835 1.00 78.56 195 HIS A C 1
ATOM 1543 O O . HIS A 1 195 ? -2.148 -6.550 34.679 1.00 78.56 195 HIS A O 1
ATOM 1549 N N . ALA A 1 196 ? -0.554 -5.095 34.098 1.00 74.62 196 ALA A N 1
ATOM 1550 C CA . ALA A 1 196 ? -1.364 -4.377 33.114 1.00 74.62 196 ALA A CA 1
ATOM 1551 C C . ALA A 1 196 ? -1.665 -5.179 31.831 1.00 74.62 196 ALA A C 1
ATOM 1553 O O . ALA A 1 196 ? -2.550 -4.791 31.069 1.00 74.62 196 ALA A O 1
ATOM 1554 N N . ALA A 1 197 ? -0.955 -6.284 31.572 1.00 74.88 197 ALA A N 1
ATOM 1555 C CA . ALA A 1 197 ? -1.227 -7.134 30.412 1.00 74.88 197 ALA A CA 1
ATOM 1556 C C . ALA A 1 197 ? -2.531 -7.939 30.580 1.00 74.88 197 ALA A C 1
ATOM 1558 O O . ALA A 1 197 ? -3.198 -8.254 29.595 1.00 74.88 197 ALA A O 1
ATOM 1559 N N . PHE A 1 198 ? -2.927 -8.225 31.825 1.00 75.25 198 PHE A N 1
ATOM 1560 C CA . PHE A 1 198 ? -4.124 -8.993 32.166 1.00 75.25 198 PHE A CA 1
ATOM 1561 C C . PHE A 1 198 ? -5.123 -8.128 32.936 1.00 75.25 198 PHE A C 1
ATOM 1563 O O . PHE A 1 198 ? -5.331 -8.302 34.131 1.00 75.25 198 PHE A O 1
ATOM 1570 N N . ASN A 1 199 ? -5.778 -7.211 32.223 1.00 79.69 199 ASN A N 1
ATOM 1571 C CA . ASN A 1 199 ? -6.877 -6.413 32.764 1.00 79.69 199 ASN A CA 1
ATOM 1572 C C . ASN A 1 199 ? -8.226 -7.012 32.318 1.00 79.69 199 ASN A C 1
ATOM 1574 O O . ASN A 1 199 ? -8.705 -6.660 31.232 1.00 79.69 199 ASN A O 1
ATOM 1578 N N . PRO A 1 200 ? -8.863 -7.907 33.105 1.00 81.06 200 PRO A N 1
ATOM 1579 C CA . PRO A 1 200 ? -10.163 -8.487 32.744 1.00 81.06 200 PRO A CA 1
ATOM 1580 C C . PRO A 1 200 ? -11.243 -7.407 32.573 1.00 81.06 200 PRO A C 1
ATOM 1582 O O . PRO A 1 200 ? -12.108 -7.512 31.699 1.00 81.06 200 PRO A O 1
ATOM 1585 N N . ASP A 1 201 ? -11.113 -6.312 33.321 1.00 86.94 201 ASP A N 1
ATOM 1586 C CA . ASP A 1 201 ? -12.063 -5.203 33.332 1.00 86.94 201 ASP A CA 1
ATOM 1587 C C . ASP A 1 201 ? -11.907 -4.260 32.134 1.00 86.94 201 ASP A C 1
ATOM 1589 O O . ASP A 1 201 ? -12.810 -3.476 31.849 1.00 86.94 201 ASP A O 1
ATOM 1593 N N . ALA A 1 202 ? -10.811 -4.345 31.367 1.00 85.81 202 ALA A N 1
ATOM 1594 C CA . ALA A 1 202 ? -10.586 -3.461 30.220 1.00 85.81 202 ALA A CA 1
ATOM 1595 C C . ALA A 1 202 ? -11.684 -3.610 29.154 1.00 85.81 202 ALA A C 1
ATOM 1597 O O . ALA A 1 202 ? -12.121 -2.626 28.555 1.00 85.81 202 ALA A O 1
ATOM 1598 N N . ARG A 1 203 ? -12.185 -4.835 28.950 1.00 84.69 203 ARG A N 1
ATOM 1599 C CA . ARG A 1 203 ? -13.315 -5.089 28.043 1.00 84.69 203 ARG A CA 1
ATOM 1600 C C . ARG A 1 203 ? -14.616 -4.491 28.573 1.00 84.69 203 ARG A C 1
ATOM 1602 O O . ARG A 1 203 ? -15.386 -3.940 27.791 1.00 84.69 203 ARG A O 1
ATOM 1609 N N . ILE A 1 204 ? -14.839 -4.578 29.883 1.00 87.94 204 ILE A N 1
ATOM 1610 C CA . ILE A 1 204 ? -16.019 -4.022 30.555 1.00 87.94 204 ILE A CA 1
ATOM 1611 C C . ILE A 1 204 ? -15.993 -2.493 30.445 1.00 87.94 204 ILE A C 1
ATOM 1613 O O . ILE A 1 204 ? -16.978 -1.888 30.030 1.00 87.94 204 ILE A O 1
ATOM 1617 N N . ALA A 1 205 ? -14.840 -1.870 30.700 1.00 88.44 205 ALA A N 1
ATOM 1618 C CA . ALA A 1 205 ? -14.642 -0.430 30.570 1.00 88.44 205 ALA A CA 1
ATOM 1619 C C . ALA A 1 205 ? -14.890 0.068 29.135 1.00 88.44 205 ALA A C 1
ATOM 1621 O O . ALA A 1 205 ? -15.586 1.063 28.940 1.00 88.44 205 ALA A O 1
ATOM 1622 N N . GLN A 1 206 ? -14.397 -0.647 28.116 1.00 90.69 206 GLN A N 1
ATOM 1623 C CA . GLN A 1 206 ? -14.657 -0.316 26.709 1.00 90.69 206 GLN A CA 1
ATOM 1624 C C . GLN A 1 206 ? -16.144 -0.415 26.348 1.00 90.69 206 GLN A C 1
ATOM 1626 O O . GLN A 1 206 ? -16.670 0.449 25.646 1.00 90.69 206 GLN A O 1
ATOM 1631 N N . GLN A 1 207 ? -16.837 -1.449 26.835 1.00 91.31 207 GLN A N 1
ATOM 1632 C CA . GLN A 1 207 ? -18.275 -1.610 26.616 1.00 91.31 207 GLN A CA 1
ATOM 1633 C C . GLN A 1 207 ? -19.072 -0.498 27.298 1.00 91.31 207 GLN A C 1
ATOM 1635 O O . GLN A 1 207 ? -19.940 0.095 26.663 1.00 91.31 207 GLN A O 1
ATOM 1640 N N . MET A 1 208 ? -18.741 -0.161 28.545 1.00 86.12 208 MET A N 1
ATOM 1641 C CA . MET A 1 208 ? -19.377 0.934 29.278 1.00 86.12 208 MET A CA 1
ATOM 1642 C C . MET A 1 208 ? -19.130 2.289 28.611 1.00 86.12 208 MET A C 1
ATOM 1644 O O . MET A 1 208 ? -20.065 3.072 28.476 1.00 86.12 208 MET A O 1
ATOM 1648 N N . ALA A 1 209 ? -17.918 2.549 28.113 1.00 89.62 209 ALA A N 1
ATOM 1649 C CA . ALA A 1 209 ? -17.608 3.763 27.359 1.00 89.62 209 ALA A CA 1
ATOM 1650 C C . ALA A 1 209 ? -18.392 3.838 26.038 1.00 89.62 209 ALA A C 1
ATOM 1652 O O . ALA A 1 209 ? -18.936 4.885 25.688 1.00 89.62 209 ALA A O 1
ATOM 1653 N N . ALA A 1 210 ? -18.510 2.717 25.320 1.00 88.75 210 ALA A N 1
ATOM 1654 C CA . ALA A 1 210 ? -19.308 2.639 24.101 1.00 88.75 210 ALA A CA 1
ATOM 1655 C C . ALA A 1 210 ? -20.808 2.821 24.378 1.00 88.75 210 ALA A C 1
ATOM 1657 O O . ALA A 1 210 ? -21.506 3.443 23.577 1.00 88.75 210 ALA A O 1
ATOM 1658 N N . LEU A 1 211 ? -21.307 2.294 25.500 1.00 84.44 211 LEU A N 1
ATOM 1659 C CA . LEU A 1 211 ? -22.672 2.531 25.960 1.00 84.44 211 LEU A CA 1
ATOM 1660 C C . LEU A 1 211 ? -22.867 4.005 26.314 1.00 84.44 211 LEU A C 1
ATOM 1662 O O . LEU A 1 211 ? -23.809 4.596 25.809 1.00 84.44 211 LEU A O 1
ATOM 1666 N N . ALA A 1 212 ? -21.959 4.623 27.072 1.00 83.31 212 ALA A N 1
ATOM 1667 C CA . ALA A 1 212 ? -22.025 6.037 27.446 1.00 83.31 212 ALA A CA 1
ATOM 1668 C C . ALA A 1 212 ? -22.020 6.974 26.226 1.00 83.31 212 ALA A C 1
ATOM 1670 O O . ALA A 1 212 ? -22.860 7.862 26.131 1.00 83.31 212 ALA A O 1
ATOM 1671 N N . ALA A 1 213 ? -21.152 6.725 25.240 1.00 84.12 213 ALA A N 1
ATOM 1672 C CA . ALA A 1 213 ? -21.108 7.499 23.996 1.00 84.12 213 ALA A CA 1
ATOM 1673 C C . ALA A 1 213 ? -22.397 7.377 23.158 1.00 84.12 213 ALA A C 1
ATOM 1675 O O . ALA A 1 213 ? -22.747 8.282 22.392 1.00 84.12 213 ALA A O 1
ATOM 1676 N N . LYS A 1 214 ? -23.097 6.243 23.282 1.00 83.88 214 LYS A N 1
ATOM 1677 C CA . LYS A 1 214 ? -24.398 6.010 22.646 1.00 83.88 214 LYS A CA 1
ATOM 1678 C C . LYS A 1 214 ? -25.559 6.566 23.462 1.00 83.88 214 LYS A C 1
ATOM 1680 O O . LYS A 1 214 ? -26.585 6.845 22.852 1.00 83.88 214 LYS A O 1
ATOM 1685 N N . ARG A 1 215 ? -25.414 6.673 24.789 1.00 72.75 215 ARG A N 1
ATOM 1686 C CA . ARG A 1 215 ? -26.553 6.798 25.695 1.00 72.75 215 ARG A CA 1
ATOM 1687 C C . ARG A 1 215 ? -27.259 8.138 25.562 1.00 72.75 215 ARG A C 1
ATOM 1689 O O . ARG A 1 215 ? -28.403 8.109 25.163 1.00 72.75 215 ARG A O 1
ATOM 1696 N N . ASP A 1 216 ? -26.631 9.287 25.797 1.00 58.69 216 ASP A N 1
ATOM 1697 C CA . ASP A 1 216 ? -27.412 10.523 25.955 1.00 58.69 216 ASP A CA 1
ATOM 1698 C C . ASP A 1 216 ? -26.617 11.760 25.498 1.00 58.69 216 ASP A C 1
ATOM 1700 O O . ASP A 1 216 ? -25.611 12.130 26.095 1.00 58.69 216 ASP A O 1
ATOM 1704 N N . LYS A 1 217 ? -27.059 12.397 24.404 1.00 64.44 217 LYS A N 1
ATOM 1705 C CA . LYS A 1 217 ? -26.570 13.715 23.929 1.00 64.44 217 LYS A CA 1
ATOM 1706 C C . LYS A 1 217 ? -27.529 14.852 24.284 1.00 64.44 217 LYS A C 1
ATOM 1708 O O . LYS A 1 217 ? -27.237 16.010 24.004 1.00 64.44 217 LYS A O 1
ATOM 1713 N N . SER A 1 218 ? -28.678 14.533 24.870 1.00 63.72 218 SER A N 1
ATOM 1714 C CA . SER A 1 218 ? -29.560 15.519 25.481 1.00 63.72 218 SER A CA 1
ATOM 1715 C C . SER A 1 218 ? -29.095 15.770 26.908 1.00 63.72 218 SER A C 1
ATOM 1717 O O . SER A 1 218 ? -28.868 14.819 27.656 1.00 63.72 218 SER A O 1
ATOM 1719 N N . ALA A 1 219 ? -28.963 17.039 27.287 1.00 60.88 219 ALA A N 1
ATOM 1720 C CA . ALA A 1 219 ? -28.694 17.412 28.665 1.00 60.88 219 ALA A CA 1
ATOM 1721 C C . ALA A 1 219 ? -29.798 16.841 29.575 1.00 60.88 219 ALA A C 1
ATOM 1723 O O . ALA A 1 219 ? -30.977 17.084 29.351 1.00 60.88 219 ALA A O 1
ATOM 1724 N N . THR A 1 220 ? -29.425 16.045 30.573 1.00 60.28 220 THR A N 1
ATOM 1725 C CA . THR A 1 220 ? -30.244 15.787 31.767 1.00 60.28 220 THR A CA 1
ATOM 1726 C C . THR A 1 220 ? -30.052 16.972 32.712 1.00 60.28 220 THR A C 1
ATOM 1728 O O . THR A 1 220 ? -28.901 17.210 33.090 1.00 60.28 220 THR A O 1
ATOM 1731 N N . PRO A 1 221 ? -31.095 17.713 33.128 1.00 69.50 221 PRO A N 1
ATOM 1732 C CA . PRO A 1 221 ? -32.529 17.395 33.104 1.00 69.50 221 PRO A CA 1
ATOM 1733 C C . PRO A 1 221 ? -33.233 17.664 31.758 1.00 69.50 221 PRO A C 1
ATOM 1735 O O . PRO A 1 221 ? -32.805 18.549 31.020 1.00 69.50 221 PRO A O 1
ATOM 1738 N N . PRO A 1 222 ? -34.306 16.905 31.442 1.00 70.69 222 PRO A N 1
ATOM 1739 C CA . PRO A 1 222 ? -35.032 17.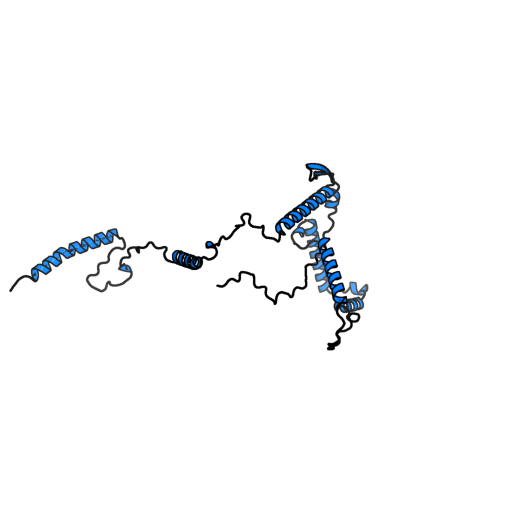035 30.180 1.00 70.69 222 PRO A CA 1
ATOM 1740 C C . PRO A 1 222 ? -35.538 18.472 29.981 1.00 70.69 222 PRO A C 1
ATOM 1742 O O . PRO A 1 222 ? -35.914 19.118 30.961 1.00 70.69 222 PRO A O 1
ATOM 1745 N N . PRO A 1 223 ? -35.572 18.976 28.734 1.00 73.62 223 PRO A N 1
ATOM 1746 C CA . PRO A 1 223 ? -36.126 20.295 28.458 1.00 73.62 223 PRO A CA 1
ATOM 1747 C C . PRO A 1 223 ? -37.593 20.347 28.898 1.00 73.62 223 PRO A C 1
ATOM 1749 O O . PRO A 1 223 ? -38.333 19.374 28.721 1.00 73.62 223 PRO A O 1
ATOM 1752 N N . GLU A 1 224 ? -38.013 21.478 29.468 1.00 74.50 224 GLU A N 1
ATOM 1753 C CA . GLU A 1 224 ? -39.405 21.682 29.869 1.00 74.50 224 GLU A CA 1
ATOM 1754 C C . GLU A 1 224 ? -40.304 21.622 28.628 1.00 74.50 224 GLU A C 1
ATOM 1756 O O . GLU A 1 224 ? -40.265 22.488 27.756 1.00 74.50 224 GLU A O 1
ATOM 1761 N N . SER A 1 225 ? -41.083 20.546 28.525 1.00 80.12 225 SER A N 1
ATOM 1762 C CA . SER A 1 225 ? -42.092 20.362 27.486 1.00 80.12 225 SER A CA 1
ATOM 1763 C C . SER A 1 225 ? -43.460 20.624 28.100 1.00 80.12 225 SER A C 1
ATOM 1765 O O . SER A 1 225 ? -43.836 20.020 29.104 1.00 80.12 225 SER A O 1
ATOM 1767 N N . HIS A 1 226 ? -44.195 21.564 27.512 1.00 84.00 226 HIS A N 1
ATOM 1768 C CA . HIS A 1 226 ? -45.533 21.935 27.955 1.00 84.00 226 HIS A CA 1
ATOM 1769 C C . HIS A 1 226 ? -46.581 21.430 26.967 1.00 84.00 226 HIS A C 1
ATOM 1771 O O . HIS A 1 226 ? -46.295 21.220 25.788 1.00 84.00 226 HIS A O 1
ATOM 1777 N N . TYR A 1 227 ? -47.801 21.235 27.464 1.00 83.25 227 TYR A N 1
ATOM 1778 C CA . TYR A 1 227 ? -48.937 20.848 26.637 1.00 83.25 227 TYR A CA 1
ATOM 1779 C C . TYR A 1 227 ? -49.245 21.939 25.602 1.00 83.25 227 TYR A C 1
ATOM 1781 O O . TYR A 1 227 ? -49.366 23.112 25.958 1.00 83.25 227 TYR A O 1
ATOM 1789 N N . ASP A 1 228 ? -49.393 21.540 24.338 1.00 83.69 228 ASP A N 1
ATOM 1790 C CA . ASP A 1 228 ? -49.771 22.419 23.234 1.00 83.69 228 ASP A CA 1
ATOM 1791 C C . ASP A 1 228 ? -51.183 22.058 22.755 1.00 83.69 228 ASP A C 1
ATOM 1793 O O . ASP A 1 228 ? -51.448 20.973 22.233 1.00 83.69 228 ASP A O 1
ATOM 1797 N N . ALA A 1 229 ? -52.097 23.002 22.965 1.00 81.44 229 ALA A N 1
ATOM 1798 C CA . ALA A 1 229 ? -53.509 22.893 22.634 1.00 81.44 229 ALA A CA 1
ATOM 1799 C C . ALA A 1 229 ? -53.781 22.710 21.133 1.00 81.44 229 ALA A C 1
ATOM 1801 O O . ALA A 1 229 ? -54.841 22.205 20.775 1.00 81.44 229 ALA A O 1
ATOM 1802 N N . SER A 1 230 ? -52.854 23.107 20.257 1.00 80.94 230 SER A N 1
ATOM 1803 C CA . SER A 1 230 ? -53.041 23.057 18.803 1.00 80.94 230 SER A CA 1
ATOM 1804 C C . SER A 1 230 ? -53.000 21.639 18.221 1.00 80.94 230 SER A C 1
ATOM 1806 O O . SER A 1 230 ? -53.542 21.402 17.141 1.00 80.94 230 SER A O 1
ATOM 1808 N N . TYR A 1 231 ? -52.420 20.678 18.948 1.00 85.38 231 TYR A N 1
ATOM 1809 C CA . TYR A 1 231 ? -52.343 19.279 18.519 1.00 85.38 231 TYR A CA 1
ATOM 1810 C C . TYR A 1 231 ? -53.668 18.521 18.650 1.00 85.38 231 TYR A C 1
ATOM 1812 O O . TYR A 1 231 ? -53.808 17.436 18.084 1.00 85.38 231 TYR A O 1
ATOM 1820 N N . GLU A 1 232 ? -54.653 19.070 19.365 1.00 80.44 232 GLU A N 1
ATOM 1821 C CA . GLU A 1 232 ? -55.926 18.402 19.612 1.00 80.44 232 GLU A CA 1
ATOM 1822 C C . GLU A 1 232 ? -57.132 19.324 19.403 1.00 80.44 232 GLU A C 1
ATOM 1824 O O . GLU A 1 232 ? -57.181 20.453 19.880 1.00 80.44 232 GLU A O 1
ATOM 1829 N N . ILE A 1 233 ? -58.181 18.818 18.748 1.00 76.19 233 ILE A N 1
ATOM 1830 C CA . ILE A 1 233 ? -59.410 19.586 18.503 1.00 76.19 233 ILE A CA 1
ATOM 1831 C C . ILE A 1 233 ? -60.389 19.356 19.663 1.00 76.19 233 ILE A C 1
ATOM 1833 O O . ILE A 1 233 ? -61.303 18.534 19.571 1.00 76.19 233 ILE A O 1
ATOM 1837 N N . ARG A 1 234 ? -60.214 20.099 20.764 1.00 72.69 234 ARG A N 1
ATOM 1838 C CA . ARG A 1 234 ? -61.099 20.066 21.953 1.00 72.69 234 ARG A CA 1
ATOM 1839 C C . ARG A 1 234 ? -62.040 21.274 22.060 1.00 72.69 234 ARG A C 1
ATOM 1841 O O . ARG A 1 234 ? -62.570 21.578 23.121 1.00 72.69 234 ARG A O 1
ATOM 1848 N N . ASN A 1 235 ? -62.341 21.908 20.930 1.00 69.50 235 ASN A N 1
ATOM 1849 C CA . ASN A 1 235 ? -63.123 23.152 20.845 1.00 69.50 235 ASN A CA 1
ATOM 1850 C C . ASN A 1 235 ? -64.639 22.972 21.070 1.00 69.50 235 ASN A C 1
ATOM 1852 O O . ASN A 1 235 ? -65.411 23.895 20.830 1.00 69.50 235 ASN A O 1
ATOM 1856 N N . ARG A 1 236 ? -65.098 21.771 21.447 1.00 75.00 236 ARG A N 1
ATOM 1857 C CA . ARG A 1 236 ? -66.532 21.435 21.545 1.00 75.00 236 ARG A CA 1
ATOM 1858 C C . ARG A 1 236 ? -67.087 21.496 22.975 1.00 75.00 236 ARG A C 1
ATOM 1860 O O . ARG A 1 236 ? -68.266 21.213 23.157 1.00 75.00 236 ARG A O 1
ATOM 1867 N N . GLY A 1 237 ? -66.262 21.835 23.967 1.00 71.19 237 GLY A N 1
ATOM 1868 C CA . GLY A 1 237 ? -66.665 22.005 25.368 1.00 71.19 237 GLY A CA 1
ATOM 1869 C C . GLY A 1 237 ? -66.581 23.463 25.829 1.00 71.19 237 GLY A C 1
ATOM 1870 O O . GLY A 1 237 ? -65.848 24.263 25.253 1.00 71.19 237 GLY A O 1
ATOM 1871 N N . THR A 1 238 ? -67.324 23.814 26.878 1.00 71.69 238 THR A N 1
ATOM 1872 C CA . THR A 1 238 ? -67.254 25.135 27.521 1.00 71.69 238 THR A CA 1
ATOM 1873 C C . THR A 1 238 ? -66.095 25.177 28.520 1.00 71.69 238 THR A C 1
ATOM 1875 O O . THR A 1 238 ? -66.005 24.290 29.365 1.00 71.69 238 THR A O 1
ATOM 1878 N N . GLY A 1 239 ? -65.240 26.205 28.456 1.00 70.81 239 GLY A N 1
ATOM 1879 C CA . GLY A 1 239 ? -64.189 26.449 29.460 1.00 70.81 239 GLY A CA 1
ATOM 1880 C C . GLY A 1 239 ? -62.768 26.001 29.090 1.00 70.81 239 GLY A C 1
ATOM 1881 O O . GLY A 1 239 ? -61.959 25.775 29.981 1.00 70.81 239 GLY A O 1
ATOM 1882 N N . PHE A 1 240 ? -62.441 25.855 27.802 1.00 77.62 240 PHE A N 1
ATOM 1883 C CA . PHE A 1 240 ? -61.071 25.561 27.368 1.00 77.62 240 PHE A CA 1
ATOM 1884 C C . PHE A 1 240 ? -60.261 26.849 27.145 1.00 77.62 240 PHE A C 1
ATOM 1886 O O . PHE A 1 240 ? -60.652 27.682 26.328 1.00 77.62 240 PHE A O 1
ATOM 1893 N N . TYR A 1 241 ? -59.127 26.989 27.839 1.00 82.00 241 TYR A N 1
ATOM 1894 C CA . TYR A 1 241 ? -58.154 28.072 27.655 1.00 82.00 241 TYR A CA 1
ATOM 1895 C C . TYR A 1 241 ? -56.834 27.493 27.124 1.00 82.00 241 TYR A C 1
ATOM 1897 O O . TYR A 1 241 ? -56.277 26.564 27.710 1.00 82.00 241 TYR A O 1
ATOM 1905 N N . ALA A 1 242 ? -56.361 28.000 25.984 1.00 86.00 242 ALA A N 1
ATOM 1906 C CA . ALA A 1 242 ? -55.155 27.521 25.315 1.00 86.00 242 ALA A CA 1
ATOM 1907 C C . ALA A 1 242 ? -53.961 28.407 25.685 1.00 86.00 242 ALA A C 1
ATOM 1909 O O . ALA A 1 242 ? -53.909 29.560 25.271 1.00 86.00 242 ALA A O 1
ATOM 1910 N N . PHE A 1 243 ? -53.010 27.857 26.440 1.00 87.44 243 PHE A N 1
ATOM 1911 C CA . PHE A 1 243 ? -51.786 28.569 26.798 1.00 87.44 243 PHE A CA 1
ATOM 1912 C C . PHE A 1 243 ? -50.818 28.675 25.616 1.00 87.44 243 PHE A C 1
ATOM 1914 O O . PHE A 1 243 ? -50.660 27.722 24.845 1.00 87.44 243 PHE A O 1
ATOM 1921 N N . SER A 1 244 ? -50.128 29.810 25.517 1.00 86.44 244 SER A N 1
ATOM 1922 C CA . SER A 1 244 ? -49.101 30.075 24.512 1.00 86.44 244 SER A CA 1
ATOM 1923 C C . SER A 1 244 ? -47.958 29.061 24.575 1.00 86.44 244 SER A C 1
ATOM 1925 O O . SER A 1 244 ? -47.622 28.550 25.642 1.00 86.44 244 SER A O 1
ATOM 1927 N N . GLY A 1 245 ? -47.337 28.782 23.423 1.00 82.00 245 GLY A N 1
ATOM 1928 C CA . GLY A 1 245 ? -46.138 27.949 23.287 1.00 82.00 245 GLY A CA 1
ATOM 1929 C C . GLY A 1 245 ? -44.920 28.518 24.026 1.00 82.00 245 GLY A C 1
ATOM 1930 O O . GLY A 1 245 ? -44.125 27.754 24.586 1.00 82.00 245 GLY A O 1
ATOM 1931 N N . ASP A 1 246 ? -44.825 29.847 24.093 1.00 86.56 246 ASP A N 1
ATOM 1932 C CA . ASP A 1 246 ? -43.683 30.583 24.637 1.00 86.56 246 ASP A CA 1
ATOM 1933 C C . ASP A 1 246 ? -43.689 30.597 26.171 1.00 86.56 246 ASP A C 1
ATOM 1935 O O . ASP A 1 246 ? -44.696 30.902 26.806 1.00 86.56 246 ASP A O 1
ATOM 1939 N N . ALA A 1 247 ? -42.545 30.294 26.794 1.00 83.44 247 ALA A N 1
ATOM 1940 C CA . ALA A 1 247 ? -42.450 30.119 28.248 1.00 83.44 247 ALA A CA 1
ATOM 1941 C C . ALA A 1 247 ? -42.805 31.383 29.056 1.00 83.44 247 ALA A C 1
ATOM 1943 O O . ALA A 1 247 ? -43.425 31.280 30.112 1.00 83.44 247 ALA A O 1
ATOM 1944 N N . GLN A 1 248 ? -42.430 32.569 28.566 1.00 87.75 248 GLN A N 1
ATOM 1945 C CA . GLN A 1 248 ? -42.704 33.839 29.251 1.00 87.75 248 GLN A CA 1
ATOM 1946 C C . GLN A 1 248 ? -44.189 34.202 29.185 1.00 87.75 248 GLN A C 1
ATOM 1948 O O . GLN A 1 248 ? -44.808 34.418 30.222 1.00 87.75 248 GLN A O 1
ATOM 1953 N N . LEU A 1 249 ? -44.772 34.160 27.985 1.00 87.62 249 LEU A N 1
ATOM 1954 C CA . LEU A 1 249 ? -46.191 34.454 27.778 1.00 87.62 249 LEU A CA 1
ATOM 1955 C C . LEU A 1 249 ? -47.082 33.449 28.507 1.00 87.62 249 LEU A C 1
ATOM 1957 O O . LEU A 1 249 ? -48.000 33.848 29.212 1.00 87.62 249 LEU A O 1
ATOM 1961 N N . ARG A 1 250 ? -46.751 32.153 28.449 1.00 87.94 250 ARG A N 1
ATOM 1962 C CA . ARG A 1 250 ? -47.453 31.119 29.222 1.00 87.94 250 ARG A CA 1
ATOM 1963 C C . ARG A 1 250 ? -47.448 31.421 30.718 1.00 87.94 250 ARG A C 1
ATOM 1965 O O . ARG A 1 250 ? -48.445 31.182 31.392 1.00 87.94 250 ARG A O 1
ATOM 1972 N N . LYS A 1 251 ? -46.326 31.900 31.264 1.00 90.12 251 LYS A N 1
ATOM 1973 C CA . LYS A 1 251 ? -46.224 32.226 32.690 1.00 90.12 251 LYS A CA 1
ATOM 1974 C C . LYS A 1 251 ? -47.130 33.402 33.055 1.00 90.12 251 LYS A C 1
ATOM 1976 O O . LYS A 1 251 ? -47.845 33.321 34.047 1.00 90.12 251 LYS A O 1
ATOM 1981 N N . GLU A 1 252 ? -47.142 34.447 32.236 1.00 92.94 252 GLU A N 1
ATOM 1982 C CA . GLU A 1 252 ? -48.032 35.601 32.409 1.00 92.94 252 GLU A CA 1
ATOM 1983 C C . GLU A 1 252 ? -49.514 35.199 32.292 1.00 92.94 252 GLU A C 1
ATOM 1985 O O . GLU A 1 252 ? -50.344 35.585 33.116 1.00 92.94 252 GLU A O 1
ATOM 1990 N N . GLU A 1 253 ? -49.856 34.348 31.325 1.00 89.75 253 GLU A N 1
ATOM 1991 C CA . GLU A 1 253 ? -51.200 33.780 31.157 1.00 89.75 253 GLU A CA 1
ATOM 1992 C C . GLU A 1 253 ? -51.618 32.917 32.364 1.00 89.75 253 GLU A C 1
ATOM 1994 O O . GLU A 1 253 ? -52.743 33.012 32.852 1.00 89.75 253 GLU A O 1
ATOM 1999 N N . MET A 1 254 ? -50.704 32.107 32.905 1.00 86.31 254 MET A N 1
ATOM 2000 C CA . MET A 1 254 ? -50.946 31.329 34.125 1.00 86.31 254 MET A CA 1
ATOM 2001 C C . MET A 1 254 ? -51.163 32.231 35.344 1.00 86.31 254 MET A C 1
ATOM 2003 O O . MET A 1 254 ? -52.057 31.972 36.149 1.00 86.31 254 MET A O 1
ATOM 2007 N N . GLU A 1 255 ? -50.365 33.288 35.496 1.00 92.56 255 GLU A N 1
ATOM 2008 C CA . GLU A 1 255 ? -50.488 34.234 36.608 1.00 92.56 255 GLU A CA 1
ATOM 2009 C C . GLU A 1 255 ? -51.796 35.034 36.533 1.00 92.56 255 GLU A C 1
ATOM 2011 O O . GLU A 1 255 ? -52.476 35.197 37.549 1.00 92.56 255 GLU A O 1
ATOM 2016 N N . THR A 1 256 ? -52.190 35.478 35.338 1.00 90.56 256 THR A N 1
ATOM 2017 C CA . THR A 1 256 ? -53.461 36.186 35.115 1.00 90.56 256 THR A CA 1
ATOM 2018 C C . THR A 1 256 ? -54.673 35.288 35.366 1.00 90.56 256 THR A C 1
ATOM 2020 O O . THR A 1 256 ? -55.597 35.716 36.060 1.00 90.56 256 THR A O 1
ATOM 2023 N N . HIS A 1 257 ? -54.656 34.031 34.906 1.00 86.31 257 HIS A N 1
ATOM 2024 C CA . HIS A 1 257 ? -55.723 33.066 35.198 1.00 86.31 257 HIS A CA 1
ATOM 2025 C C . HIS A 1 257 ? -55.827 32.776 36.700 1.00 86.31 257 HIS A C 1
ATOM 2027 O O . HIS A 1 257 ? -56.907 32.850 37.283 1.00 86.31 257 HIS A O 1
ATOM 2033 N N . GLN A 1 258 ? -54.697 32.529 37.370 1.00 86.81 258 GLN A N 1
ATOM 2034 C CA . GLN A 1 258 ? -54.681 32.329 38.821 1.00 86.81 258 GLN A CA 1
ATOM 2035 C C . GLN A 1 258 ? -55.181 33.559 39.583 1.00 86.81 258 GLN A C 1
ATOM 2037 O O . GLN A 1 258 ? -55.803 33.422 40.634 1.00 86.81 258 GLN A O 1
ATOM 2042 N N . ALA A 1 259 ? -54.895 34.769 39.100 1.00 88.81 259 ALA A N 1
ATOM 2043 C CA . ALA A 1 259 ? -55.415 35.994 39.694 1.00 88.81 259 ALA A CA 1
ATOM 2044 C C . ALA A 1 259 ? -56.938 36.119 39.524 1.00 88.81 259 ALA A C 1
ATOM 2046 O O . ALA A 1 259 ? -57.604 36.557 40.461 1.00 88.81 259 ALA A O 1
ATOM 2047 N N . ALA A 1 260 ? -57.482 35.697 38.379 1.00 82.19 260 ALA A N 1
ATOM 2048 C CA . ALA A 1 260 ? -58.917 35.695 38.102 1.00 82.19 260 ALA A CA 1
ATOM 2049 C C . ALA A 1 260 ? -59.699 34.661 38.936 1.00 82.19 260 ALA A C 1
ATOM 2051 O O . ALA A 1 260 ? -60.837 34.934 39.311 1.00 82.19 260 ALA A O 1
ATOM 2052 N N . ASP A 1 261 ? -59.086 33.525 39.288 1.00 80.19 261 ASP A N 1
ATOM 2053 C CA . ASP A 1 261 ? -59.721 32.470 40.099 1.00 80.19 261 ASP A CA 1
ATOM 2054 C C . ASP A 1 261 ? -59.770 32.782 41.610 1.00 80.19 261 ASP A C 1
ATOM 2056 O O . ASP A 1 261 ? -60.644 32.302 42.343 1.00 80.19 261 ASP A O 1
ATOM 2060 N N . LYS A 1 262 ? -58.828 33.589 42.114 1.00 77.69 262 LYS A N 1
ATOM 2061 C CA . LYS A 1 262 ? -58.745 33.976 43.537 1.00 77.69 262 LYS A CA 1
ATOM 2062 C C . LYS A 1 262 ? -60.023 34.635 44.093 1.00 77.69 262 LYS A C 1
ATOM 2064 O O . LYS A 1 262 ? -60.448 34.227 45.172 1.00 77.69 262 LYS A O 1
ATOM 2069 N N . PRO A 1 263 ? -60.661 35.624 43.438 1.00 67.06 263 PRO A N 1
ATOM 2070 C CA . PRO A 1 263 ? -61.875 36.246 43.975 1.00 67.06 263 PRO A CA 1
ATOM 2071 C C . PRO A 1 263 ? -63.101 35.320 43.925 1.00 67.06 263 PRO A C 1
ATOM 2073 O O . PRO A 1 263 ? -63.914 35.322 44.846 1.00 67.06 263 PRO A O 1
ATOM 2076 N N . THR A 1 264 ? -63.233 34.495 42.885 1.00 60.91 264 THR A N 1
ATOM 2077 C CA . THR A 1 264 ? -64.361 33.565 42.696 1.00 60.91 264 THR A CA 1
ATOM 2078 C C . THR A 1 264 ? -64.343 32.435 43.714 1.00 60.91 264 THR A C 1
ATOM 2080 O O . THR A 1 264 ? -65.386 32.080 44.259 1.00 60.91 264 THR A O 1
ATOM 2083 N N . THR A 1 265 ? -63.162 31.898 44.019 1.00 59.38 265 THR A N 1
ATOM 2084 C CA . THR A 1 265 ? -63.006 30.874 45.060 1.00 59.38 265 THR A CA 1
ATOM 2085 C C . THR A 1 265 ? -63.292 31.432 46.452 1.00 59.38 265 THR A C 1
ATOM 2087 O O . THR A 1 265 ? -63.968 30.771 47.233 1.00 59.38 265 THR A O 1
ATOM 2090 N N . GLN A 1 266 ? -62.874 32.665 46.761 1.00 59.66 266 GLN A N 1
ATOM 2091 C CA . GLN A 1 266 ? -63.189 33.284 48.054 1.00 59.66 266 GLN A CA 1
ATOM 2092 C C . GLN A 1 266 ? -64.683 33.586 48.237 1.00 59.66 266 GLN A C 1
ATOM 2094 O O . GLN A 1 266 ? -65.204 33.353 49.327 1.00 59.66 266 GLN A O 1
ATOM 2099 N N . HIS A 1 267 ? -65.392 34.015 47.187 1.00 56.88 267 HIS A N 1
ATOM 2100 C CA . HIS A 1 267 ? -66.847 34.208 47.247 1.00 56.88 267 HIS A CA 1
ATOM 2101 C C . HIS A 1 267 ? -67.629 32.899 47.353 1.00 56.88 267 HIS A C 1
ATOM 2103 O O . HIS A 1 267 ? -68.540 32.786 48.169 1.00 56.88 267 HIS A O 1
ATOM 2109 N N . GLN A 1 268 ? -67.234 31.866 46.605 1.00 58.53 268 GLN A N 1
ATOM 2110 C CA . GLN A 1 268 ? -67.839 30.546 46.776 1.00 58.53 268 GLN A CA 1
ATOM 2111 C C . GLN A 1 268 ? -67.595 29.994 48.175 1.00 58.53 268 GLN A C 1
ATOM 2113 O O . GLN A 1 268 ? -68.441 29.246 48.656 1.00 58.53 268 GLN A O 1
ATOM 2118 N N . ILE A 1 269 ? -66.480 30.368 48.825 1.00 58.53 269 ILE A N 1
ATOM 2119 C CA . ILE A 1 269 ? -66.187 29.968 50.200 1.00 58.53 269 ILE A CA 1
ATOM 2120 C C . ILE A 1 269 ? -67.073 30.667 51.234 1.00 58.53 269 ILE A C 1
ATOM 2122 O O . ILE A 1 269 ? -67.557 30.025 52.162 1.00 58.53 269 ILE A O 1
ATOM 2126 N N . SER A 1 270 ? -67.362 31.954 51.053 1.00 58.25 270 SER A N 1
ATOM 2127 C CA . SER A 1 270 ? -68.254 32.691 51.955 1.00 58.25 270 SER A CA 1
ATOM 2128 C C . SER A 1 270 ? -69.724 32.269 51.847 1.00 58.25 270 SER A C 1
ATOM 2130 O O . SER A 1 270 ? -70.424 32.243 52.859 1.00 58.25 270 SER A O 1
ATOM 2132 N N . ASP A 1 271 ? -70.193 31.898 50.654 1.00 58.66 271 ASP A N 1
ATOM 2133 C CA . ASP A 1 271 ? -71.617 31.623 50.412 1.00 58.66 271 ASP A CA 1
ATOM 2134 C C . ASP A 1 271 ? -72.085 30.283 51.008 1.00 58.66 271 ASP A C 1
ATOM 2136 O O . ASP A 1 271 ? -73.248 30.141 51.382 1.00 58.66 271 ASP A O 1
ATOM 2140 N N . HIS A 1 272 ? -71.182 29.311 51.185 1.00 59.59 272 HIS A N 1
ATOM 2141 C CA . HIS A 1 272 ? -71.494 28.031 51.839 1.00 59.59 272 HIS A CA 1
ATOM 2142 C C . HIS A 1 272 ? -71.318 28.039 53.366 1.00 59.59 272 HIS A C 1
ATOM 2144 O O . HIS A 1 272 ? -71.515 27.011 54.013 1.00 59.59 272 HIS A O 1
ATOM 2150 N N . LEU A 1 273 ? -70.944 29.184 53.945 1.00 58.12 273 LEU A N 1
ATOM 2151 C CA . LEU A 1 273 ? -70.722 29.372 55.382 1.00 58.12 273 LEU A CA 1
ATOM 2152 C C . LEU A 1 273 ? -71.785 30.265 56.045 1.00 58.12 273 LEU A C 1
ATOM 2154 O O . LEU A 1 273 ? -71.621 30.638 57.204 1.00 58.12 273 LEU A O 1
ATOM 2158 N N . SER A 1 274 ? -72.888 30.575 55.353 1.00 57.41 274 SER A N 1
ATOM 2159 C CA . SER A 1 274 ? -74.052 31.228 55.969 1.00 57.41 274 SER A CA 1
ATOM 2160 C C . SER A 1 274 ? -74.910 30.191 56.713 1.00 57.41 274 SER A C 1
ATOM 2162 O O . SER A 1 274 ? -75.483 29.314 56.064 1.00 57.41 274 SER A O 1
ATOM 2164 N N . PRO A 1 275 ? -74.998 30.244 58.055 1.00 63.09 275 PRO A N 1
ATOM 2165 C CA . PRO A 1 275 ? -75.749 29.265 58.833 1.00 63.09 275 PRO A CA 1
ATOM 2166 C C . PRO A 1 275 ? -77.260 29.562 58.798 1.00 63.09 275 PRO A C 1
ATOM 2168 O O . PRO A 1 275 ? -77.666 30.719 58.923 1.00 63.09 275 PRO A O 1
ATOM 2171 N N . LEU A 1 276 ? -78.075 28.509 58.659 1.00 45.06 276 LEU A N 1
ATOM 2172 C CA . LEU A 1 276 ? -79.468 28.458 59.131 1.00 45.06 276 LEU A CA 1
ATOM 2173 C C . LEU A 1 276 ? -79.486 27.959 60.578 1.00 45.06 276 LEU A C 1
ATOM 2175 O O . LEU A 1 276 ? -78.690 27.038 60.877 1.00 45.06 276 LEU A O 1
#

Radius of gyration: 46.34 Å; chains: 1; bounding box: 113×88×119 Å

pLDDT: mean 74.65, std 14.23, range [40.62, 94.5]